Protein AF-A0A1F3T343-F1 (afdb_monomer)

Structure (mmCIF, N/CA/C/O backbone):
data_AF-A0A1F3T343-F1
#
_entry.id   AF-A0A1F3T343-F1
#
loop_
_atom_site.group_PDB
_atom_site.id
_atom_site.type_symbol
_atom_site.label_atom_id
_atom_site.label_alt_id
_atom_site.label_comp_id
_atom_site.label_asym_id
_atom_site.label_entity_id
_atom_site.label_seq_id
_atom_site.pdbx_PDB_ins_code
_atom_site.Cartn_x
_atom_site.Cartn_y
_atom_site.Cartn_z
_atom_site.occupancy
_atom_site.B_iso_or_equiv
_atom_site.auth_seq_id
_atom_site.auth_comp_id
_atom_site.auth_asym_id
_atom_site.auth_atom_id
_atom_site.pdbx_PDB_model_num
ATOM 1 N N . MET A 1 1 ? -27.196 -6.050 -18.025 1.00 56.00 1 MET A N 1
ATOM 2 C CA . MET A 1 1 ? -27.375 -7.178 -17.078 1.00 56.00 1 MET A CA 1
ATOM 3 C C . MET A 1 1 ? -27.451 -8.561 -17.739 1.00 56.00 1 MET A C 1
ATOM 5 O O . MET A 1 1 ? -27.020 -9.507 -17.100 1.00 56.00 1 MET A O 1
ATOM 9 N N . LYS A 1 2 ? -27.895 -8.712 -19.003 1.00 60.34 2 LYS A N 1
ATOM 10 C CA . LYS A 1 2 ? -27.886 -10.017 -19.710 1.00 60.34 2 LYS A CA 1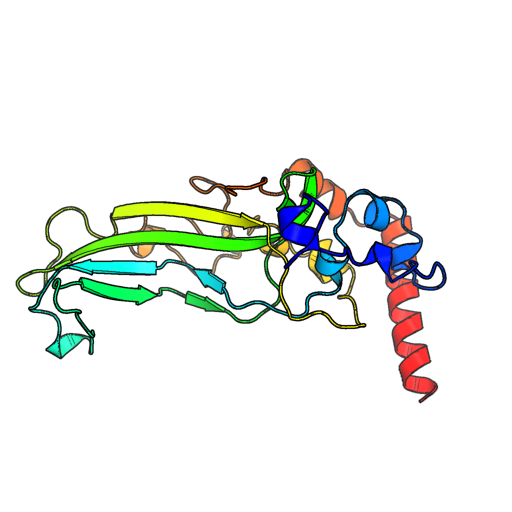
ATOM 11 C C . LYS A 1 2 ? -26.500 -10.692 -19.796 1.00 60.34 2 LYS A C 1
ATOM 13 O O . LYS A 1 2 ? -26.418 -11.902 -19.664 1.00 60.34 2 LYS A O 1
ATOM 18 N N . SER A 1 3 ? -25.420 -9.920 -19.947 1.00 62.56 3 SER A N 1
ATOM 19 C CA . SER A 1 3 ? -24.038 -10.434 -19.974 1.00 62.56 3 SER A CA 1
ATOM 20 C C . SER A 1 3 ? -23.577 -11.030 -18.634 1.00 62.56 3 SER A C 1
ATOM 22 O O . SER A 1 3 ? -22.948 -12.081 -18.620 1.00 62.56 3 SER A O 1
ATOM 24 N N . LEU A 1 4 ? -23.951 -10.409 -17.507 1.00 59.84 4 LEU A N 1
ATOM 25 C CA . LEU A 1 4 ? -23.687 -10.926 -16.155 1.00 59.84 4 LEU A CA 1
ATOM 26 C C . LEU A 1 4 ? -24.447 -12.233 -15.888 1.00 59.84 4 LEU A C 1
ATOM 28 O O . LEU A 1 4 ? -23.866 -13.182 -15.374 1.00 59.84 4 LEU A O 1
ATOM 32 N N . ALA A 1 5 ? -25.722 -12.299 -16.287 1.00 72.06 5 ALA A N 1
ATOM 33 C CA . ALA A 1 5 ? -26.542 -13.506 -16.158 1.00 72.06 5 ALA A CA 1
ATOM 34 C C . ALA A 1 5 ? -26.034 -14.674 -17.029 1.00 72.06 5 ALA A C 1
ATOM 36 O O . ALA A 1 5 ? -26.237 -15.830 -16.681 1.00 72.06 5 ALA A O 1
ATOM 37 N N . ALA A 1 6 ? -25.334 -14.377 -18.128 1.00 76.81 6 ALA A N 1
ATOM 38 C CA . ALA A 1 6 ? -24.701 -15.362 -19.005 1.00 76.81 6 ALA A CA 1
ATOM 39 C C . ALA A 1 6 ? -23.283 -15.779 -18.553 1.00 76.81 6 ALA A C 1
ATOM 41 O O . ALA A 1 6 ? -22.569 -16.431 -19.312 1.00 76.81 6 ALA A O 1
ATOM 42 N N . GLY A 1 7 ? -22.832 -15.359 -17.363 1.00 69.94 7 GLY A N 1
ATOM 43 C CA . GLY A 1 7 ? -21.493 -15.671 -16.847 1.00 69.94 7 GLY A CA 1
ATOM 44 C C . GLY A 1 7 ? -20.346 -14.991 -17.604 1.00 69.94 7 GLY A C 1
ATOM 45 O O . GLY A 1 7 ? -19.179 -15.325 -17.396 1.00 69.94 7 GLY A O 1
ATOM 46 N N . GLN A 1 8 ? -20.642 -14.031 -18.485 1.00 73.38 8 GLN A N 1
ATOM 47 C CA . GLN A 1 8 ? -19.612 -13.303 -19.215 1.00 73.38 8 GLN A CA 1
ATOM 48 C C . GLN A 1 8 ? -18.892 -12.345 -18.264 1.00 73.38 8 GLN A C 1
ATOM 50 O O . GLN A 1 8 ? -19.518 -11.674 -17.437 1.00 73.38 8 GLN A O 1
ATOM 55 N N . ARG A 1 9 ? -17.561 -12.253 -18.394 1.00 66.25 9 ARG A N 1
ATOM 56 C CA . ARG A 1 9 ? -16.757 -11.286 -17.635 1.00 66.25 9 ARG A CA 1
ATOM 57 C C . ARG A 1 9 ? -17.298 -9.879 -17.887 1.00 66.25 9 ARG A C 1
ATOM 59 O O . ARG A 1 9 ? -17.219 -9.363 -18.996 1.00 66.25 9 ARG A O 1
ATOM 66 N N . ALA A 1 10 ? -17.855 -9.271 -16.844 1.00 65.38 10 ALA A N 1
ATOM 67 C CA . ALA A 1 10 ? -18.449 -7.942 -16.926 1.00 65.38 10 ALA A CA 1
ATOM 68 C C . ALA A 1 10 ? -17.416 -6.810 -16.812 1.00 65.38 10 ALA A C 1
ATOM 70 O O . ALA A 1 10 ? -17.712 -5.675 -17.181 1.00 65.38 10 ALA A O 1
ATOM 71 N N . SER A 1 11 ? -16.215 -7.099 -16.303 1.00 76.81 11 SER A N 1
ATOM 72 C CA . SER A 1 11 ? -15.151 -6.114 -16.121 1.00 76.81 11 SER A CA 1
ATOM 73 C C . SER A 1 11 ? -14.131 -6.175 -17.255 1.00 76.81 11 SER A C 1
ATOM 75 O O . SER A 1 11 ? -13.545 -7.223 -17.525 1.00 76.81 11 SER A O 1
ATOM 77 N N . LYS A 1 12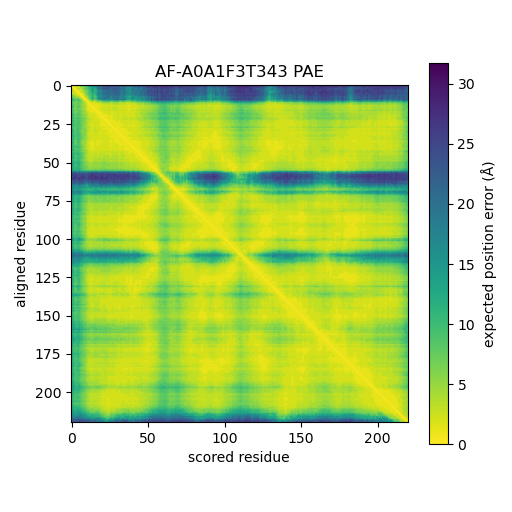 ? -13.903 -5.021 -17.892 1.00 86.00 12 LYS A N 1
ATOM 78 C CA . LYS A 1 12 ? -12.773 -4.815 -18.799 1.00 86.00 12 LYS A CA 1
ATOM 79 C C . LYS A 1 12 ? -11.506 -4.485 -18.014 1.00 86.00 12 LYS A C 1
ATOM 81 O O . LYS A 1 12 ? -11.565 -3.841 -16.965 1.00 86.00 12 LYS A O 1
ATOM 86 N N . THR A 1 13 ? -10.362 -4.892 -18.538 1.00 89.19 13 THR A N 1
ATOM 87 C CA . THR A 1 13 ? -9.034 -4.486 -18.075 1.00 89.19 13 THR A CA 1
ATOM 88 C C . THR A 1 13 ? -8.515 -3.296 -18.879 1.00 89.19 13 THR A C 1
ATOM 90 O O . THR A 1 13 ? -9.043 -2.960 -19.939 1.00 89.19 13 THR A O 1
ATOM 93 N N . CYS A 1 14 ? -7.441 -2.659 -18.403 1.00 92.25 14 CYS A N 1
ATOM 94 C CA . CYS A 1 14 ? -6.767 -1.600 -19.155 1.00 92.25 14 CYS A CA 1
ATOM 95 C C . CYS A 1 14 ? -6.306 -2.098 -20.535 1.00 92.25 14 CYS A C 1
ATOM 97 O O . CYS A 1 14 ? -6.420 -1.372 -21.517 1.00 92.25 14 CYS A O 1
ATOM 99 N N . GLN A 1 15 ? -5.823 -3.341 -20.611 1.00 92.44 15 GLN A N 1
ATOM 100 C CA . GLN A 1 15 ? -5.258 -3.920 -21.831 1.00 92.44 15 GLN A CA 1
ATOM 101 C C . GLN A 1 15 ? -6.323 -4.351 -22.846 1.00 92.44 15 GLN A C 1
ATOM 103 O O . GLN A 1 15 ? -6.023 -4.460 -24.031 1.00 92.44 15 GLN A O 1
ATOM 108 N N . ASP A 1 16 ? -7.579 -4.513 -22.418 1.00 92.75 16 ASP A N 1
ATOM 109 C CA . ASP A 1 16 ? -8.691 -4.824 -23.326 1.00 92.75 16 ASP A CA 1
ATOM 110 C C . ASP A 1 16 ? -8.986 -3.658 -24.286 1.00 92.75 16 ASP A C 1
ATOM 112 O O . ASP A 1 16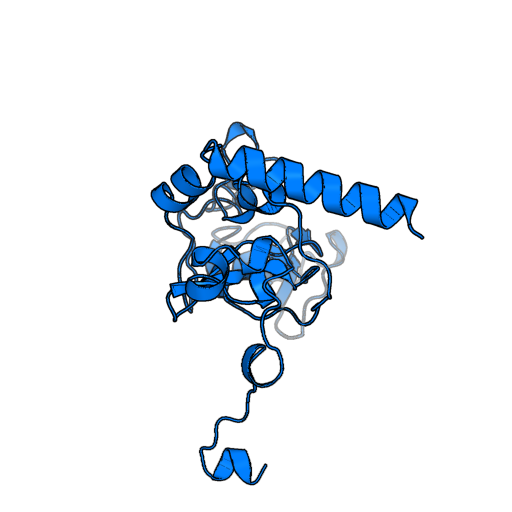 ? -9.561 -3.858 -25.354 1.00 92.75 16 ASP A O 1
ATOM 116 N N . CYS A 1 17 ? -8.603 -2.435 -23.900 1.00 92.81 17 CYS A N 1
ATOM 117 C CA . CYS A 1 17 ? -8.836 -1.213 -24.672 1.00 92.81 17 CYS A CA 1
ATOM 118 C C . CYS A 1 17 ? -7.544 -0.462 -25.036 1.00 92.81 17 CYS A C 1
ATOM 120 O O . CYS A 1 17 ? -7.545 0.314 -25.990 1.00 92.81 17 CYS A O 1
ATOM 122 N N . HIS A 1 18 ? -6.452 -0.656 -24.292 1.00 93.38 18 HIS A N 1
ATOM 123 C CA . HIS A 1 18 ? -5.201 0.078 -24.474 1.00 93.38 18 HIS A CA 1
ATOM 124 C C . HIS A 1 18 ? -4.036 -0.854 -24.778 1.00 93.38 18 HIS A C 1
ATOM 126 O O . HIS A 1 18 ? -3.818 -1.856 -24.103 1.00 93.38 18 HIS A O 1
ATOM 132 N N . ARG A 1 19 ? -3.216 -0.458 -25.750 1.00 94.88 19 ARG A N 1
ATOM 133 C CA . ARG A 1 19 ? -1.912 -1.073 -25.997 1.00 94.88 19 ARG A CA 1
ATOM 134 C C . ARG A 1 19 ? -0.844 -0.223 -25.323 1.00 94.88 19 ARG A C 1
ATOM 136 O O . ARG A 1 19 ? -0.853 0.998 -25.473 1.00 94.88 19 ARG A O 1
ATOM 143 N N . ALA A 1 20 ? 0.040 -0.863 -24.563 1.00 94.38 20 ALA A N 1
ATOM 144 C CA . ALA A 1 20 ? 1.169 -0.175 -23.955 1.00 94.38 20 ALA A CA 1
ATOM 145 C C . ALA A 1 20 ? 2.068 0.381 -25.065 1.00 94.38 20 ALA A C 1
ATOM 147 O O . ALA A 1 20 ? 2.511 -0.359 -25.939 1.00 94.38 20 ALA A O 1
ATOM 148 N N . ASP A 1 21 ? 2.294 1.690 -25.041 1.00 94.00 21 ASP A N 1
ATOM 149 C CA . ASP A 1 21 ? 3.142 2.364 -26.017 1.00 94.00 21 ASP A CA 1
ATOM 150 C C . ASP A 1 21 ? 4.623 2.143 -25.659 1.00 94.00 21 ASP A C 1
ATOM 152 O O . ASP A 1 21 ? 5.050 2.648 -24.614 1.00 94.00 21 ASP A O 1
ATOM 156 N N . PRO A 1 22 ? 5.414 1.433 -26.487 1.00 92.94 22 PRO A N 1
ATOM 157 C CA . PRO A 1 22 ? 6.831 1.194 -26.227 1.00 92.94 22 PRO A CA 1
ATOM 158 C C . PRO A 1 22 ? 7.675 2.473 -26.310 1.00 92.94 22 PRO A C 1
ATOM 160 O O . PRO A 1 22 ? 8.817 2.477 -25.861 1.00 92.94 22 PRO A O 1
ATOM 163 N N . SER A 1 23 ? 7.160 3.588 -26.835 1.00 91.50 23 SER A N 1
ATOM 164 C CA . SER A 1 23 ? 7.855 4.877 -26.757 1.00 91.50 23 SER A CA 1
ATOM 165 C C . SER A 1 23 ? 7.939 5.397 -25.314 1.00 91.50 23 SER A C 1
ATOM 167 O O . SER A 1 23 ? 8.870 6.127 -24.972 1.00 91.50 23 SER A O 1
ATOM 169 N N . VAL A 1 24 ? 7.030 4.973 -24.431 1.00 92.50 24 VAL A N 1
ATOM 170 C CA . VAL A 1 24 ? 7.056 5.306 -23.003 1.00 92.50 24 VAL A CA 1
ATOM 171 C C . VAL A 1 24 ? 8.071 4.411 -22.301 1.00 92.50 24 VAL A C 1
ATOM 173 O O . VAL A 1 24 ? 7.946 3.188 -22.309 1.00 92.50 24 VAL A O 1
ATOM 176 N N . LEU A 1 25 ? 9.065 5.030 -21.661 1.00 94.62 25 LEU A N 1
ATOM 177 C CA . LEU A 1 25 ? 10.177 4.341 -21.006 1.00 94.62 25 LEU A CA 1
ATOM 178 C C . LEU A 1 25 ? 9.709 3.220 -20.071 1.00 94.62 25 LEU A C 1
ATOM 180 O O . LEU A 1 25 ? 10.199 2.096 -20.165 1.00 94.62 25 LEU A O 1
ATOM 184 N N . GLU A 1 26 ? 8.728 3.493 -19.208 1.00 95.06 26 GLU A N 1
ATOM 185 C CA . GLU A 1 26 ? 8.235 2.512 -18.240 1.00 95.06 26 GLU A CA 1
ATOM 186 C C . GLU A 1 26 ? 7.601 1.283 -18.899 1.00 95.06 26 GLU A C 1
ATOM 188 O O . GLU A 1 26 ? 7.685 0.198 -18.327 1.00 95.06 26 GLU A O 1
ATOM 193 N N . HIS A 1 27 ? 7.008 1.427 -20.089 1.00 95.88 27 HIS A N 1
ATOM 194 C CA . HIS A 1 27 ? 6.420 0.316 -20.840 1.00 95.88 27 HIS A CA 1
ATOM 195 C C . HIS A 1 27 ? 7.472 -0.556 -21.537 1.00 95.88 27 HIS A C 1
ATOM 197 O O . HIS A 1 27 ? 7.191 -1.712 -21.830 1.00 95.88 27 HIS A O 1
ATOM 203 N N . ARG A 1 28 ? 8.691 -0.053 -21.786 1.00 95.00 28 ARG A N 1
ATOM 204 C CA . ARG A 1 28 ? 9.785 -0.863 -22.367 1.00 95.00 28 ARG A CA 1
ATOM 205 C C . ARG A 1 28 ? 10.358 -1.872 -21.374 1.00 95.00 28 ARG A C 1
ATOM 207 O O . ARG A 1 28 ? 11.029 -2.822 -21.765 1.00 95.00 28 ARG A O 1
ATOM 214 N N . ILE A 1 29 ? 10.128 -1.655 -20.081 1.00 95.00 29 ILE A N 1
ATOM 215 C CA . ILE A 1 29 ? 10.636 -2.511 -19.016 1.00 95.00 29 ILE A CA 1
ATOM 216 C C . ILE A 1 29 ? 9.670 -3.687 -18.854 1.00 95.00 29 ILE A C 1
ATOM 218 O O . ILE A 1 29 ? 8.607 -3.545 -18.252 1.00 95.00 29 ILE A O 1
ATOM 222 N N . ALA A 1 30 ? 10.058 -4.863 -19.358 1.00 95.62 30 ALA A N 1
ATOM 223 C CA . ALA A 1 30 ? 9.225 -6.072 -19.347 1.00 95.62 30 ALA A CA 1
ATOM 224 C C . ALA A 1 30 ? 8.634 -6.376 -17.958 1.00 95.62 30 ALA A C 1
ATOM 226 O O . ALA A 1 30 ? 7.436 -6.616 -17.818 1.00 95.62 30 ALA A O 1
ATOM 227 N N . ALA A 1 31 ? 9.443 -6.233 -16.902 1.00 95.19 31 ALA A N 1
ATOM 228 C CA . ALA A 1 31 ? 8.999 -6.454 -15.530 1.00 95.19 31 ALA A CA 1
ATOM 229 C C . ALA A 1 31 ? 7.821 -5.553 -15.104 1.00 95.19 31 ALA A C 1
ATOM 231 O O . ALA A 1 31 ? 6.989 -6.000 -14.316 1.00 95.19 31 ALA A O 1
ATOM 232 N N . HIS A 1 32 ? 7.714 -4.320 -15.612 1.00 96.25 32 HIS A N 1
ATOM 233 C CA . HIS A 1 32 ? 6.573 -3.450 -15.314 1.00 96.25 32 HIS A CA 1
ATOM 234 C C . HIS A 1 32 ? 5.291 -3.954 -15.979 1.00 96.25 32 HIS A C 1
ATOM 236 O O . HIS A 1 32 ? 4.241 -3.973 -15.342 1.00 96.25 32 HIS A O 1
ATOM 242 N N . LEU A 1 33 ? 5.365 -4.410 -17.230 1.00 95.62 33 LEU A N 1
ATOM 243 C CA . LEU A 1 33 ? 4.199 -4.920 -17.956 1.00 95.62 33 LEU A CA 1
ATOM 244 C C . LEU A 1 33 ? 3.733 -6.289 -17.443 1.00 95.62 33 LEU A C 1
ATOM 246 O O . LEU A 1 33 ? 2.533 -6.564 -17.368 1.00 95.62 33 LEU A O 1
ATOM 250 N N . GLU A 1 34 ? 4.677 -7.146 -17.072 1.00 96.12 34 GLU A N 1
ATOM 251 C CA . GLU A 1 34 ? 4.398 -8.522 -16.661 1.00 96.12 34 GLU A CA 1
ATOM 252 C C . GLU A 1 34 ? 3.967 -8.609 -15.198 1.00 96.12 34 GLU A C 1
ATOM 254 O O . GLU A 1 34 ? 3.024 -9.331 -14.862 1.00 96.12 34 GLU A O 1
ATOM 259 N N . LYS A 1 35 ? 4.645 -7.865 -14.315 1.00 97.19 35 LYS A N 1
ATOM 260 C CA . LYS A 1 35 ? 4.529 -8.039 -12.860 1.00 97.19 35 LYS A CA 1
ATOM 261 C C . LYS A 1 35 ? 3.697 -6.967 -12.177 1.00 97.19 35 LYS A C 1
ATOM 263 O O . LYS A 1 35 ? 3.529 -7.057 -10.963 1.00 97.19 35 LYS A O 1
ATOM 268 N N . MET A 1 36 ? 3.192 -5.964 -12.892 1.00 97.31 36 MET A N 1
ATOM 269 C CA . MET A 1 36 ? 2.393 -4.885 -12.306 1.00 97.31 36 MET A CA 1
ATOM 270 C C . MET A 1 36 ? 1.034 -4.758 -12.982 1.00 97.31 36 MET A C 1
ATOM 272 O O . MET A 1 36 ? 0.835 -5.108 -14.144 1.00 97.31 36 MET A O 1
ATOM 276 N N . GLU A 1 37 ? 0.079 -4.242 -12.224 1.00 97.44 37 GLU A N 1
ATOM 277 C CA . GLU A 1 37 ? -1.163 -3.720 -12.769 1.00 97.44 37 GLU A CA 1
ATOM 278 C C . GLU A 1 37 ? -0.914 -2.323 -13.346 1.00 97.44 37 GLU A C 1
ATOM 280 O O . GLU A 1 37 ? -0.226 -1.512 -12.725 1.00 97.44 37 GLU A O 1
ATOM 285 N N . CYS A 1 38 ? -1.514 -1.983 -14.492 1.00 96.88 38 CYS A N 1
ATOM 286 C CA . CYS A 1 38 ? -1.343 -0.653 -15.097 1.00 96.88 38 CYS A CA 1
ATOM 287 C C . CYS A 1 38 ? -1.732 0.468 -14.112 1.00 96.88 38 CYS A C 1
ATOM 289 O O . CYS A 1 38 ? -1.068 1.499 -13.998 1.00 96.88 38 CYS A O 1
ATOM 291 N N . TYR A 1 39 ? -2.781 0.235 -13.323 1.00 97.00 39 TYR A N 1
ATOM 292 C CA . TYR A 1 39 ? -3.264 1.180 -12.324 1.00 97.00 39 TYR A CA 1
ATOM 293 C C . TYR A 1 39 ? -2.373 1.298 -11.074 1.00 97.00 39 TYR A C 1
ATOM 295 O O . TYR A 1 39 ? -2.633 2.172 -10.249 1.00 97.00 39 TYR A O 1
ATOM 303 N N . ALA A 1 40 ? -1.302 0.508 -10.931 1.00 97.56 40 ALA A N 1
ATOM 304 C CA . ALA A 1 40 ? -0.283 0.737 -9.901 1.00 97.56 40 ALA A CA 1
ATOM 305 C C . ALA A 1 40 ? 0.520 2.024 -10.154 1.00 97.56 40 ALA A C 1
ATOM 307 O O . ALA A 1 40 ? 0.866 2.724 -9.202 1.00 97.56 40 ALA A O 1
ATOM 308 N N . CYS A 1 41 ? 0.752 2.358 -11.429 1.00 96.19 41 CYS A N 1
ATOM 309 C CA . CYS A 1 41 ? 1.403 3.603 -11.848 1.00 96.19 41 CYS A CA 1
ATOM 310 C C . CYS A 1 41 ? 0.389 4.697 -12.198 1.00 96.19 41 CYS A C 1
ATOM 312 O O . CYS A 1 41 ? 0.639 5.876 -11.960 1.00 96.19 41 CYS A O 1
ATOM 314 N N . HIS A 1 42 ? -0.756 4.315 -12.769 1.00 97.19 42 HIS A N 1
ATOM 315 C CA . HIS A 1 42 ? -1.710 5.277 -13.317 1.00 97.19 42 HIS A CA 1
ATOM 316 C C . HIS A 1 42 ? -2.746 5.803 -12.317 1.00 97.19 42 HIS A C 1
ATOM 318 O O . HIS A 1 42 ? -3.463 6.737 -12.659 1.00 97.19 42 HIS A O 1
ATOM 324 N N . SER A 1 43 ? -2.829 5.272 -11.094 1.00 96.75 43 SER A N 1
ATOM 325 C CA . SER A 1 43 ? -3.705 5.835 -10.054 1.00 96.75 43 SER A CA 1
ATOM 326 C C . SER A 1 43 ? -3.035 7.011 -9.349 1.00 96.75 43 SER A C 1
ATOM 328 O O . SER A 1 43 ? -1.953 6.857 -8.785 1.00 96.75 43 SER A O 1
ATOM 330 N N . ALA A 1 44 ? -3.678 8.179 -9.350 1.00 95.88 44 ALA A N 1
ATOM 331 C CA . ALA A 1 44 ? -3.111 9.394 -8.769 1.00 95.88 44 ALA A CA 1
ATOM 332 C C . ALA A 1 44 ? -3.115 9.380 -7.232 1.00 95.88 44 ALA A C 1
ATOM 334 O O . ALA A 1 44 ? -2.113 9.716 -6.607 1.00 95.88 44 ALA A O 1
ATOM 335 N N . TRP A 1 45 ? -4.244 9.000 -6.635 1.00 96.56 45 TRP A N 1
ATOM 336 C CA . TRP A 1 45 ? -4.457 9.005 -5.186 1.00 96.56 45 TRP A CA 1
ATOM 337 C C . TRP A 1 45 ? -5.594 8.064 -4.786 1.00 96.56 45 TRP A C 1
ATOM 339 O O . TRP A 1 45 ? -6.367 7.604 -5.627 1.00 96.56 45 TRP A O 1
ATOM 349 N N . ALA A 1 46 ? -5.727 7.764 -3.500 1.00 97.19 46 ALA A N 1
ATOM 350 C CA . ALA A 1 46 ? -6.917 7.102 -2.980 1.00 97.19 46 ALA A CA 1
ATOM 351 C C . ALA A 1 46 ? -7.233 7.569 -1.557 1.00 97.19 46 ALA A C 1
ATOM 353 O O . ALA A 1 46 ? -6.303 7.881 -0.808 1.00 97.19 46 ALA A O 1
ATOM 354 N N . PRO A 1 47 ? -8.519 7.571 -1.158 1.00 95.94 47 PRO A N 1
ATOM 355 C CA . PRO A 1 47 ? -8.875 7.787 0.232 1.00 95.94 47 PRO A CA 1
ATOM 356 C C . PRO A 1 47 ? -8.424 6.575 1.050 1.00 95.94 47 PRO A C 1
ATOM 358 O O . PRO A 1 47 ? -8.714 5.422 0.706 1.00 95.94 47 PRO A O 1
ATOM 361 N N . GLN A 1 48 ? -7.688 6.854 2.116 1.00 95.88 48 GLN A N 1
ATOM 362 C CA . GLN A 1 48 ? -7.090 5.866 3.002 1.00 95.88 48 GLN A CA 1
ATOM 363 C C . GLN A 1 48 ? -7.395 6.263 4.445 1.00 95.88 48 GLN A C 1
ATOM 365 O O . GLN A 1 48 ? -7.181 7.414 4.827 1.00 95.88 48 GLN A O 1
ATOM 370 N N . GLU A 1 49 ? -7.878 5.311 5.236 1.00 96.38 49 GLU A N 1
ATOM 371 C CA . GLU A 1 49 ? -8.141 5.492 6.661 1.00 96.38 49 GLU A CA 1
ATOM 372 C C . GLU A 1 49 ? -7.285 4.505 7.449 1.00 96.38 49 GLU A C 1
ATOM 374 O O . GLU A 1 49 ? -7.413 3.294 7.301 1.00 96.38 49 GLU A O 1
ATOM 379 N N . TYR A 1 50 ? -6.381 5.038 8.254 1.00 96.31 50 TYR A N 1
ATOM 380 C CA . TYR A 1 50 ? -5.424 4.301 9.055 1.00 96.31 50 TYR A CA 1
ATOM 381 C C . TYR A 1 50 ? -5.883 4.352 10.507 1.00 96.31 50 TYR A C 1
ATOM 383 O O . TYR A 1 50 ? -5.911 5.432 11.090 1.00 96.31 50 TYR A O 1
ATOM 391 N N . GLY A 1 51 ? -6.272 3.199 11.056 1.00 95.50 51 GLY A N 1
ATOM 392 C CA . GLY A 1 51 ? -6.846 3.094 12.397 1.00 95.50 51 GLY A CA 1
ATOM 393 C C . GLY A 1 51 ? -8.256 3.684 12.474 1.00 95.50 51 GLY A C 1
ATOM 394 O O . GLY A 1 51 ? -8.439 4.896 12.534 1.00 95.50 51 GLY A O 1
ATOM 395 N N . THR A 1 52 ? -9.262 2.823 12.498 1.00 95.56 52 THR A N 1
ATOM 396 C CA . THR A 1 52 ? -10.653 3.167 12.783 1.00 95.56 52 THR A CA 1
ATOM 397 C C . THR A 1 52 ? -10.974 2.735 14.203 1.00 95.56 52 THR A C 1
ATOM 399 O O . THR A 1 52 ? -10.768 1.577 14.569 1.00 95.56 52 THR A O 1
ATOM 402 N N . PHE A 1 53 ? -11.528 3.651 14.981 1.00 93.56 53 PHE A N 1
ATOM 403 C CA . PHE A 1 53 ? -11.979 3.394 16.338 1.00 93.56 53 PHE A CA 1
ATOM 404 C C . PHE A 1 53 ? -13.471 3.168 16.351 1.00 93.56 53 PHE A C 1
ATOM 406 O O . PHE A 1 53 ? -14.225 3.988 15.824 1.00 93.56 53 PHE A O 1
ATOM 413 N N . ILE A 1 54 ? -13.878 2.087 16.994 1.00 93.88 54 ILE A N 1
ATOM 414 C CA . ILE A 1 54 ? -15.254 1.824 17.371 1.00 93.88 54 ILE A CA 1
ATOM 415 C C . ILE A 1 54 ? -15.334 2.005 18.882 1.00 93.88 54 ILE A C 1
ATOM 417 O O . ILE A 1 54 ? -14.728 1.256 19.645 1.00 93.88 54 ILE A O 1
ATOM 421 N N . LEU A 1 55 ? -16.055 3.033 19.301 1.00 91.25 55 LEU A N 1
ATOM 422 C CA . LEU A 1 55 ? -16.231 3.389 20.701 1.00 91.25 55 LEU A CA 1
ATOM 423 C C . LEU A 1 55 ? -17.635 2.981 21.121 1.00 91.25 55 LEU A C 1
ATOM 425 O O . LEU A 1 55 ? -18.575 3.264 20.382 1.00 91.25 55 LEU A O 1
ATOM 429 N N . GLN A 1 56 ? -17.788 2.342 22.276 1.00 91.00 56 GLN A N 1
ATOM 430 C CA . GLN A 1 56 ? -19.098 2.021 22.846 1.00 91.00 56 GLN A CA 1
ATOM 431 C C . GLN A 1 56 ? -19.291 2.769 24.161 1.00 91.00 56 GLN A C 1
ATOM 433 O O . GLN A 1 56 ? 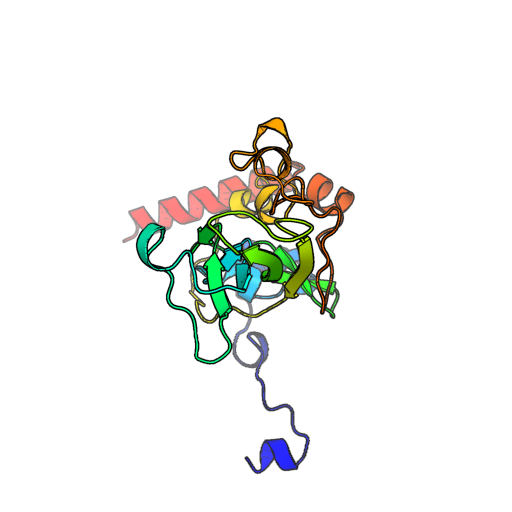-18.485 2.600 25.070 1.00 91.00 56 GLN A O 1
ATOM 438 N N . GLY A 1 57 ? -20.349 3.564 24.277 1.00 83.69 57 GLY A N 1
ATOM 439 C CA . GLY A 1 57 ? -20.661 4.328 25.484 1.00 83.69 57 GLY A CA 1
ATOM 440 C C . GLY A 1 57 ? -21.659 5.453 25.215 1.00 83.69 57 GLY A C 1
ATOM 441 O O . GLY A 1 57 ? -22.096 5.647 24.086 1.00 83.69 57 GLY A O 1
ATOM 442 N N . SER A 1 58 ? -22.023 6.187 26.263 1.00 68.19 58 SER A N 1
ATOM 443 C CA . SER A 1 58 ? -22.917 7.357 26.188 1.00 68.19 58 SER A CA 1
ATOM 444 C C . SER A 1 58 ? -22.338 8.603 26.853 1.00 68.19 58 SER A C 1
ATOM 446 O O . SER A 1 58 ? -22.739 9.714 26.530 1.00 68.19 58 SER A O 1
ATOM 448 N N . ASP A 1 59 ? -21.381 8.426 27.763 1.00 63.97 59 ASP A N 1
ATOM 449 C CA . ASP A 1 59 ? -21.020 9.471 28.728 1.00 63.97 59 ASP A CA 1
ATOM 450 C C . ASP A 1 59 ? -19.990 10.471 28.172 1.00 63.97 59 ASP A C 1
ATOM 452 O O . ASP A 1 59 ? -19.868 11.581 28.668 1.00 63.97 59 ASP A O 1
ATOM 456 N N . ALA A 1 60 ? -19.280 10.107 27.100 1.00 60.94 60 ALA A N 1
ATOM 457 C CA . ALA A 1 60 ? -18.203 10.914 26.518 1.00 60.94 60 ALA A CA 1
ATOM 458 C C . ALA A 1 60 ? -18.678 11.910 25.440 1.00 60.94 60 ALA A C 1
ATOM 460 O O . ALA A 1 60 ? -17.861 12.473 24.706 1.00 60.94 60 ALA A O 1
ATOM 461 N N . GLN A 1 61 ? -19.994 12.090 25.291 1.00 60.28 61 GLN A N 1
ATOM 462 C CA . GLN A 1 61 ? -20.573 12.838 24.176 1.00 60.28 61 GLN A CA 1
ATOM 463 C C . GLN A 1 61 ? -20.251 14.338 24.242 1.00 60.28 61 GLN A C 1
ATOM 465 O O . GLN A 1 61 ? -19.940 14.944 23.217 1.00 60.28 61 GLN A O 1
ATOM 470 N N . GLU A 1 62 ? -20.252 14.910 25.448 1.00 58.28 62 GLU A N 1
ATOM 471 C CA . GLU A 1 62 ? -20.030 16.344 25.679 1.00 58.28 62 GLU A CA 1
ATOM 472 C C . GLU A 1 62 ? -18.547 16.750 25.622 1.00 58.28 62 GLU A C 1
ATOM 474 O O . GLU A 1 62 ? -18.240 17.891 25.291 1.00 58.28 62 GLU A O 1
ATOM 479 N N . LEU A 1 63 ? -17.617 15.824 25.891 1.00 59.34 63 LEU A N 1
ATOM 480 C CA . LEU A 1 63 ? -16.176 16.116 25.942 1.00 59.34 63 LEU A CA 1
ATOM 481 C C . LEU A 1 63 ? -15.471 16.019 24.579 1.00 59.34 63 LEU A C 1
ATOM 483 O O . LEU A 1 63 ? -14.435 16.653 24.386 1.00 59.34 63 LEU A O 1
ATOM 487 N N . PHE A 1 64 ? -16.000 15.223 23.642 1.00 64.19 64 PHE A N 1
ATOM 488 C CA . PHE A 1 64 ? -15.288 14.859 22.405 1.00 64.19 64 PHE A CA 1
ATOM 489 C C . PHE A 1 64 ? -16.105 15.033 21.113 1.00 64.19 64 PHE A C 1
ATOM 491 O O . PHE A 1 64 ? -15.684 14.539 20.068 1.00 64.19 64 PHE A O 1
ATOM 498 N N . GLU A 1 65 ? -17.271 15.692 21.168 1.00 71.44 65 GLU A N 1
ATOM 499 C CA . GLU A 1 65 ? -18.187 15.877 20.021 1.00 71.44 65 GLU A CA 1
ATOM 500 C C . GLU A 1 65 ? -18.474 14.564 19.256 1.00 71.44 65 GLU A C 1
ATOM 502 O O . GLU A 1 65 ? -18.581 14.515 18.025 1.00 71.44 65 GLU A O 1
ATOM 507 N N . LEU A 1 66 ? -18.565 13.448 19.985 1.00 76.81 66 LEU A N 1
ATOM 508 C CA . LEU A 1 66 ? -18.759 12.132 19.385 1.00 76.81 66 LEU A CA 1
ATOM 509 C C . LEU A 1 66 ? -20.232 11.904 19.048 1.00 76.81 66 LEU A C 1
ATOM 511 O O . LEU A 1 66 ? -21.114 12.007 19.891 1.00 76.81 66 LEU A O 1
ATOM 515 N N . ASN A 1 67 ? -20.510 11.508 17.809 1.00 81.06 67 ASN A N 1
ATOM 516 C CA . ASN A 1 67 ? -21.863 11.145 17.400 1.00 81.06 67 ASN A CA 1
ATOM 517 C C . ASN A 1 67 ? -22.089 9.646 17.612 1.00 81.06 67 ASN A C 1
ATOM 519 O O . ASN A 1 67 ? -21.708 8.828 16.769 1.00 81.06 67 ASN A O 1
ATOM 523 N N . PHE A 1 68 ? -22.699 9.291 18.743 1.00 84.19 68 PHE A N 1
ATOM 524 C CA . PHE A 1 68 ? -23.134 7.924 19.014 1.00 84.19 68 PHE A CA 1
ATOM 525 C C . PHE A 1 68 ? -24.419 7.603 18.241 1.00 84.19 68 PHE A C 1
ATOM 527 O O . PHE A 1 68 ? -25.359 8.396 18.191 1.00 84.19 68 PHE A O 1
ATOM 534 N N . ASN A 1 69 ? -24.459 6.432 17.608 1.00 87.12 69 ASN A N 1
ATOM 535 C CA . ASN A 1 69 ? -25.666 5.917 16.968 1.00 87.12 69 ASN A CA 1
ATOM 536 C C . ASN A 1 69 ? -26.664 5.376 18.013 1.00 87.12 69 ASN A C 1
ATOM 538 O O . ASN A 1 69 ? -26.350 5.274 19.196 1.00 87.12 69 ASN A O 1
ATOM 542 N N . GLN A 1 70 ? -27.858 4.959 17.573 1.00 83.25 70 GLN A N 1
ATOM 543 C CA . GLN A 1 70 ? -28.885 4.384 18.464 1.00 83.25 70 GLN A CA 1
ATOM 544 C C . GLN A 1 70 ? -28.415 3.141 19.245 1.00 83.25 70 GLN A C 1
ATOM 546 O O . GLN A 1 70 ? -28.992 2.813 20.274 1.00 83.25 70 GLN A O 1
ATOM 551 N N . GLY A 1 71 ? -27.373 2.451 18.772 1.00 86.00 71 GLY A N 1
ATOM 552 C CA . GLY A 1 71 ? -26.760 1.314 19.458 1.00 86.00 71 GLY A CA 1
ATOM 553 C C . GLY A 1 71 ? -25.689 1.700 20.483 1.00 86.00 71 GLY A C 1
ATOM 554 O O . GLY A 1 71 ? -25.032 0.807 21.010 1.00 86.00 71 GLY A O 1
ATOM 555 N N . GLY A 1 72 ? -25.469 2.993 20.738 1.00 88.50 72 GLY A N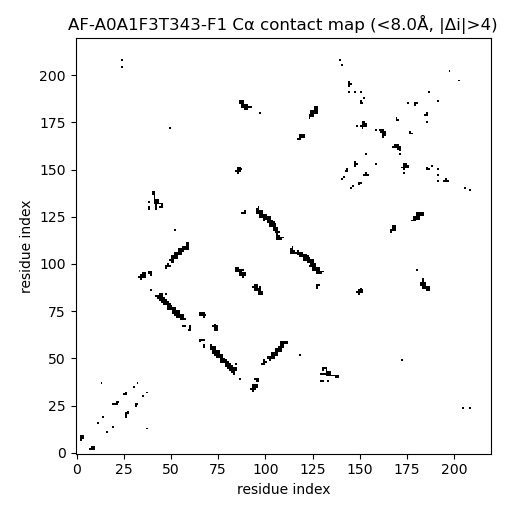 1
ATOM 556 C CA . GLY A 1 72 ? -24.440 3.471 21.663 1.00 88.50 72 GLY A CA 1
ATOM 557 C C . GLY A 1 72 ? -23.018 3.334 21.120 1.00 88.50 72 GLY A C 1
ATOM 558 O O . GLY A 1 72 ? -22.080 3.221 21.906 1.00 88.50 72 GLY A O 1
ATOM 559 N N . TYR A 1 73 ? -22.842 3.323 19.791 1.00 90.94 73 TYR A N 1
ATOM 560 C CA . TYR A 1 73 ? -21.523 3.267 19.156 1.00 90.94 73 TYR A CA 1
ATOM 561 C C . TYR A 1 73 ? -21.175 4.555 18.414 1.00 90.94 73 TYR A C 1
ATOM 563 O O . TYR A 1 73 ? -21.977 5.052 17.623 1.00 90.94 73 TYR A O 1
ATOM 571 N N . ALA A 1 74 ? -19.949 5.037 18.595 1.00 91.06 74 ALA A N 1
ATOM 572 C CA . ALA A 1 74 ? -19.357 6.112 17.807 1.00 91.06 74 ALA A CA 1
ATOM 573 C C . ALA A 1 74 ? -18.161 5.592 17.000 1.00 91.06 74 ALA A C 1
ATOM 575 O O . ALA A 1 74 ? -17.483 4.638 17.391 1.00 91.06 74 ALA A O 1
ATOM 576 N N . LYS A 1 75 ? -17.893 6.238 15.861 1.00 90.88 75 LYS A N 1
ATOM 577 C CA . LYS A 1 75 ? -16.733 5.950 15.013 1.00 90.88 75 LYS A CA 1
ATOM 578 C C . LYS A 1 75 ? -15.794 7.150 14.994 1.00 90.88 75 LYS A C 1
ATOM 580 O O . LYS A 1 75 ? -16.216 8.246 14.639 1.00 90.88 75 LYS A O 1
ATOM 585 N N . SER A 1 76 ? -14.514 6.913 15.256 1.00 89.88 76 SER A N 1
ATOM 586 C CA . SER A 1 76 ? -13.440 7.880 15.012 1.00 89.88 76 SER A CA 1
ATOM 587 C C . SER A 1 76 ? -12.351 7.272 14.122 1.00 89.88 76 SER A C 1
ATOM 589 O O . SER A 1 76 ? -12.381 6.081 13.803 1.00 89.88 76 SER A O 1
ATOM 591 N N . SER A 1 77 ? -11.395 8.083 13.679 1.00 92.44 77 SER A N 1
ATOM 592 C CA . SER A 1 77 ? -10.272 7.650 12.842 1.00 92.44 77 SER A CA 1
ATOM 593 C C . SER A 1 77 ? -8.980 8.287 13.341 1.00 92.44 77 SER A C 1
ATOM 595 O O . SER A 1 77 ? -8.973 9.482 13.613 1.00 92.44 77 SER A O 1
ATOM 597 N N . TYR A 1 78 ? -7.887 7.525 13.396 1.00 94.00 78 TYR A N 1
ATOM 598 C CA . TYR A 1 78 ? -6.580 8.036 13.822 1.00 94.00 78 TYR A CA 1
ATOM 599 C C . TYR A 1 78 ? -5.985 8.933 12.737 1.00 94.00 78 TYR A C 1
ATOM 601 O O . TYR A 1 78 ? -5.560 10.054 12.996 1.00 94.00 78 TYR A O 1
ATOM 609 N N . LEU A 1 79 ? -5.988 8.457 11.488 1.00 94.44 79 LEU A N 1
ATOM 610 C CA . LEU A 1 79 ? -5.398 9.187 10.375 1.00 94.44 79 LEU A CA 1
ATOM 611 C C . LEU A 1 79 ? -6.148 8.936 9.068 1.00 94.44 79 LEU A C 1
ATOM 613 O O . LEU A 1 79 ? -6.407 7.801 8.674 1.00 94.44 79 LEU A O 1
ATOM 617 N N . LYS A 1 80 ? -6.443 10.018 8.344 1.00 95.50 80 LYS A N 1
ATOM 618 C CA . LYS A 1 80 ? -6.998 9.978 6.987 1.00 95.50 80 LYS A CA 1
ATOM 619 C C . LYS A 1 80 ? -6.005 10.597 6.012 1.00 95.50 80 LYS A C 1
ATOM 621 O O . LYS A 1 80 ? -5.478 11.676 6.267 1.00 95.50 80 LYS A O 1
ATOM 626 N N . LYS A 1 81 ? -5.756 9.928 4.886 1.00 95.00 81 LYS A N 1
ATOM 627 C CA . LYS A 1 81 ? -4.863 10.408 3.819 1.00 95.00 81 LYS A CA 1
ATOM 628 C C . LYS A 1 81 ? -5.548 10.312 2.458 1.00 95.00 81 LYS A C 1
ATOM 630 O O . LYS A 1 81 ? -6.368 9.424 2.227 1.00 95.00 81 LYS A O 1
ATOM 635 N N . GLN A 1 82 ? -5.201 11.236 1.563 1.00 95.62 82 GLN A N 1
ATOM 636 C CA . GLN A 1 82 ? -5.672 11.283 0.172 1.00 95.62 82 GLN A CA 1
ATOM 637 C C . GLN A 1 82 ? -4.500 11.446 -0.804 1.00 95.62 82 GLN A C 1
ATOM 639 O O . GLN A 1 82 ? -4.516 12.278 -1.705 1.00 95.62 82 GLN A O 1
ATOM 644 N N . ASP A 1 83 ? -3.447 10.666 -0.596 1.00 95.12 83 ASP A N 1
ATOM 645 C CA . ASP A 1 83 ? -2.262 10.632 -1.447 1.00 95.12 83 ASP A CA 1
ATOM 646 C C . ASP A 1 83 ? -2.174 9.308 -2.218 1.00 95.12 83 ASP A C 1
ATOM 648 O O . ASP A 1 83 ? -3.134 8.530 -2.293 1.00 95.12 83 ASP A O 1
ATOM 652 N N . ALA A 1 84 ? -1.035 9.077 -2.869 1.00 95.81 84 ALA A N 1
ATOM 653 C CA . ALA A 1 84 ? -0.800 7.865 -3.630 1.00 95.81 84 ALA A CA 1
ATOM 654 C C . ALA A 1 84 ? -0.843 6.636 -2.689 1.00 95.81 84 ALA A C 1
ATOM 656 O O . ALA A 1 84 ? -0.024 6.537 -1.773 1.00 95.81 84 ALA A O 1
ATOM 657 N N . PRO A 1 85 ? -1.729 5.650 -2.930 1.00 96.88 85 PRO A N 1
ATOM 658 C CA . PRO A 1 85 ? -1.927 4.518 -2.018 1.00 96.88 85 PRO A CA 1
ATOM 659 C C . PRO A 1 85 ? -0.727 3.570 -2.020 1.00 96.88 85 PRO A C 1
ATOM 661 O O . PRO A 1 85 ? -0.198 3.340 -3.110 1.00 96.88 85 PRO A O 1
ATOM 664 N N . PRO A 1 86 ? -0.315 2.980 -0.883 1.00 98.00 86 PRO A N 1
ATOM 665 C CA . PRO A 1 86 ? 0.751 1.984 -0.847 1.00 98.00 86 PRO A CA 1
ATOM 666 C C . PRO A 1 86 ? 0.551 0.855 -1.863 1.00 98.00 86 PRO A C 1
ATOM 668 O O . PRO A 1 86 ? -0.543 0.620 -2.374 1.00 98.00 86 PRO A O 1
ATOM 671 N N . LEU A 1 87 ? 1.626 0.147 -2.170 1.00 98.50 87 LEU A N 1
ATOM 672 C CA . LEU A 1 87 ? 1.670 -0.951 -3.118 1.00 98.50 87 LEU A CA 1
ATOM 673 C C . LEU A 1 87 ? 1.955 -2.262 -2.386 1.00 98.50 87 LEU A C 1
ATOM 675 O O . LEU A 1 87 ? 2.771 -2.333 -1.470 1.00 98.50 87 LEU A O 1
ATOM 679 N N . GLY A 1 88 ? 1.296 -3.314 -2.847 1.00 98.44 88 GLY A N 1
ATOM 680 C CA . GLY A 1 88 ? 1.535 -4.697 -2.451 1.00 98.44 88 GLY A CA 1
ATOM 681 C C . GLY A 1 88 ? 1.315 -5.611 -3.646 1.00 98.44 88 GLY A C 1
ATOM 682 O O . GLY A 1 88 ? 1.320 -5.157 -4.792 1.00 98.44 88 GLY A O 1
ATOM 683 N N . LEU A 1 89 ? 1.101 -6.892 -3.389 1.00 98.69 89 LEU A N 1
ATOM 684 C CA . LEU A 1 89 ? 0.727 -7.877 -4.395 1.00 98.69 89 LEU A CA 1
ATOM 685 C C . LEU A 1 89 ? -0.770 -8.159 -4.285 1.00 98.69 89 LEU A C 1
ATOM 687 O O . LEU A 1 89 ? -1.304 -8.282 -3.187 1.00 98.69 89 LEU A O 1
ATOM 691 N N . ASN A 1 90 ? -1.465 -8.246 -5.416 1.00 98.38 90 ASN A N 1
ATOM 692 C CA . ASN A 1 90 ? -2.837 -8.751 -5.450 1.00 98.38 90 ASN A CA 1
ATOM 693 C C . ASN A 1 90 ? -2.860 -10.290 -5.518 1.00 98.38 90 ASN A C 1
ATOM 695 O O . ASN A 1 90 ? -1.822 -10.931 -5.646 1.00 98.38 90 ASN A O 1
ATOM 699 N N . ALA A 1 91 ? -4.052 -10.888 -5.515 1.00 97.31 91 ALA A N 1
ATOM 700 C CA . ALA A 1 91 ? -4.241 -12.338 -5.622 1.00 97.31 91 ALA A CA 1
ATOM 701 C C . ALA A 1 91 ? -3.665 -12.983 -6.904 1.00 97.31 91 ALA A C 1
ATOM 703 O O . ALA A 1 91 ? -3.580 -14.202 -6.983 1.00 97.31 91 ALA A O 1
ATOM 704 N N . ARG A 1 92 ? -3.277 -12.193 -7.919 1.00 96.12 92 ARG A N 1
ATOM 705 C CA . ARG A 1 92 ? -2.568 -12.668 -9.123 1.00 96.12 92 ARG A CA 1
ATOM 706 C C . ARG A 1 92 ? -1.042 -12.552 -9.004 1.00 96.12 92 ARG A C 1
ATOM 708 O O . ARG A 1 92 ? -0.348 -12.750 -9.996 1.00 96.12 92 ARG A O 1
ATOM 715 N N . GLY A 1 93 ? -0.517 -12.143 -7.849 1.00 97.81 93 GLY A N 1
ATOM 716 C CA . GLY A 1 93 ? 0.908 -11.875 -7.643 1.00 97.81 93 GLY A CA 1
ATOM 717 C C . GLY A 1 93 ? 1.422 -10.609 -8.343 1.00 97.81 93 GLY A C 1
ATOM 718 O O . GLY A 1 93 ? 2.634 -10.393 -8.409 1.00 97.81 93 GLY A O 1
ATOM 719 N N . LYS A 1 94 ? 0.530 -9.758 -8.874 1.00 98.12 94 LYS A N 1
ATOM 720 C CA . LYS A 1 94 ? 0.905 -8.504 -9.542 1.00 98.12 94 LYS A CA 1
ATOM 721 C C . LYS A 1 94 ? 0.947 -7.344 -8.559 1.00 98.12 94 LYS A C 1
ATOM 723 O O . LYS A 1 94 ? 0.093 -7.240 -7.677 1.00 98.12 94 LYS A O 1
ATOM 728 N N . VAL A 1 95 ? 1.908 -6.441 -8.752 1.00 98.50 95 VAL A N 1
ATOM 729 C CA . VAL A 1 95 ? 2.003 -5.196 -7.984 1.00 98.50 95 VAL A CA 1
ATOM 730 C C . VAL A 1 95 ? 0.751 -4.365 -8.224 1.00 98.50 95 VAL A C 1
ATOM 732 O O . VAL A 1 95 ? 0.424 -4.037 -9.364 1.00 98.50 95 VAL A O 1
ATOM 735 N N . SER A 1 96 ? 0.057 -4.030 -7.145 1.00 98.44 96 SER A N 1
ATOM 736 C CA . SER A 1 96 ? -1.231 -3.345 -7.157 1.00 98.44 96 SER A CA 1
ATOM 737 C C . SER A 1 96 ? -1.299 -2.362 -5.990 1.00 98.44 96 SER A C 1
ATOM 739 O O . SER A 1 96 ? -0.722 -2.642 -4.936 1.00 98.44 96 SER A O 1
ATOM 741 N N . PRO A 1 97 ? -2.041 -1.248 -6.121 1.00 98.38 97 PRO A N 1
ATOM 742 C CA . PRO A 1 97 ? -2.449 -0.453 -4.977 1.00 98.38 97 PRO A CA 1
ATOM 743 C C . PRO A 1 97 ? -3.112 -1.325 -3.919 1.00 98.38 97 PRO A C 1
ATOM 745 O O . PRO A 1 97 ? -3.996 -2.131 -4.228 1.00 98.38 97 PRO A O 1
ATOM 748 N N . ILE A 1 98 ? -2.678 -1.139 -2.683 1.00 98.56 98 ILE A N 1
ATOM 749 C CA . ILE A 1 98 ? -3.305 -1.645 -1.475 1.00 98.56 98 ILE A CA 1
ATOM 750 C C . ILE A 1 98 ? -3.737 -0.454 -0.623 1.00 98.56 98 ILE A C 1
ATOM 752 O O . ILE A 1 98 ? -3.171 0.636 -0.696 1.00 98.56 98 ILE A O 1
ATOM 756 N N . ARG A 1 99 ? -4.760 -0.655 0.193 1.00 97.56 99 ARG A N 1
ATOM 757 C CA . ARG A 1 99 ? -5.163 0.303 1.224 1.00 97.56 99 ARG A CA 1
ATOM 758 C C . ARG A 1 99 ? -5.558 -0.438 2.490 1.00 97.56 99 ARG A C 1
ATOM 760 O O . ARG A 1 99 ? -5.964 -1.601 2.374 1.00 97.56 99 ARG A O 1
ATOM 767 N N . PRO A 1 100 ? -5.527 0.220 3.656 1.00 97.19 100 PRO A N 1
ATOM 768 C CA . PRO A 1 100 ? -6.265 -0.270 4.806 1.00 97.19 100 PRO A CA 1
ATOM 769 C C . PRO A 1 100 ? -7.725 -0.501 4.403 1.00 97.19 100 PRO A C 1
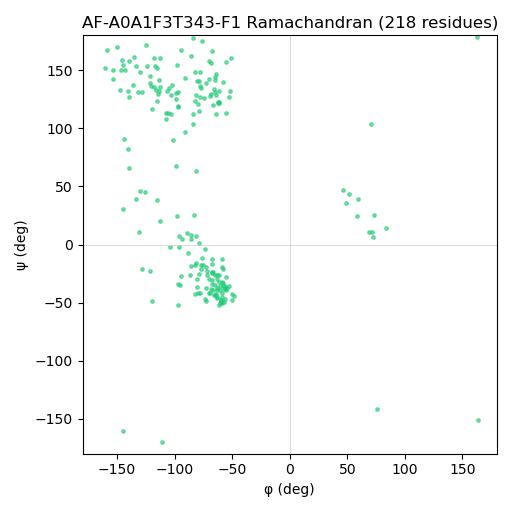ATOM 771 O O . PRO A 1 100 ? -8.361 0.376 3.810 1.00 97.19 100 PRO A O 1
ATOM 774 N N . GLN A 1 101 ? -8.234 -1.702 4.658 1.00 93.50 101 GLN A N 1
ATOM 775 C CA . GLN A 1 101 ? -9.661 -1.983 4.553 1.00 93.50 101 GLN A CA 1
ATOM 776 C C . GLN A 1 101 ? -10.285 -1.878 5.941 1.00 93.50 101 GLN A C 1
ATOM 778 O O . GLN A 1 101 ? -11.238 -1.126 6.114 1.00 93.50 101 GLN A O 1
ATOM 783 N N . PHE A 1 102 ? -9.702 -2.591 6.909 1.00 93.19 102 PHE A N 1
ATOM 784 C CA . PHE A 1 102 ? -10.156 -2.656 8.293 1.00 93.19 102 PHE A CA 1
ATOM 785 C C . PHE A 1 102 ? -8.950 -2.732 9.233 1.00 93.19 102 PHE A C 1
ATOM 787 O O . PHE A 1 102 ? -8.471 -3.815 9.561 1.00 93.19 102 PHE A O 1
ATOM 794 N N . ILE A 1 103 ? -8.455 -1.578 9.680 1.00 96.69 103 ILE A N 1
ATOM 795 C CA . ILE A 1 103 ? -7.569 -1.506 10.849 1.00 96.69 103 ILE A CA 1
ATOM 796 C C . ILE A 1 103 ? -8.444 -1.029 12.000 1.00 96.69 103 ILE A C 1
ATOM 798 O O . ILE A 1 103 ? -8.648 0.170 12.146 1.00 96.69 103 ILE A O 1
ATOM 802 N N . LEU A 1 104 ? -9.060 -1.963 12.719 1.00 97.00 104 LEU A N 1
ATOM 803 C CA . LEU A 1 104 ? -10.129 -1.680 13.674 1.00 97.00 104 LEU A CA 1
ATOM 804 C C . LEU A 1 104 ? -9.628 -1.816 15.104 1.00 97.00 104 LEU A C 1
ATOM 806 O O . LEU A 1 104 ? -9.059 -2.847 15.469 1.00 97.00 104 LEU A O 1
ATOM 810 N N . TYR A 1 105 ? -9.939 -0.812 15.911 1.00 96.88 105 TYR A N 1
ATOM 811 C CA . TYR A 1 105 ? -9.744 -0.808 17.351 1.00 96.88 105 TYR A CA 1
ATOM 812 C C . TYR A 1 105 ? -11.074 -0.588 18.055 1.00 96.88 105 TYR A C 1
ATOM 814 O O . TYR A 1 105 ? -11.929 0.149 17.562 1.00 96.88 105 TYR A O 1
ATOM 822 N N . PHE A 1 106 ? -11.234 -1.222 19.207 1.00 95.38 106 PHE A N 1
ATOM 823 C CA . PHE A 1 106 ? -12.409 -1.091 20.049 1.00 95.38 106 PHE A CA 1
ATOM 824 C C . PHE A 1 106 ? -12.045 -0.590 21.441 1.00 95.38 106 PHE A C 1
ATOM 826 O O . PHE A 1 106 ? -11.075 -1.066 22.032 1.00 95.38 106 PHE A O 1
ATOM 833 N N . SER A 1 107 ? -12.867 0.319 21.962 1.00 93.00 107 SER A N 1
ATOM 834 C CA . SER A 1 107 ? -12.816 0.764 23.354 1.00 93.00 107 SER A CA 1
ATOM 835 C C . SER A 1 107 ? -14.237 0.917 23.896 1.00 93.00 107 SER A C 1
ATOM 837 O O . SER A 1 107 ? -15.064 1.616 23.306 1.00 93.00 107 SER A O 1
ATOM 839 N N . GLY A 1 108 ? -14.521 0.285 25.034 1.00 91.88 108 GLY A N 1
ATOM 840 C CA . GLY A 1 108 ? -15.696 0.615 25.840 1.00 91.88 108 GLY A CA 1
ATOM 841 C C . GLY A 1 108 ? -15.405 1.845 26.696 1.00 91.88 108 GLY A C 1
ATOM 842 O O . GLY A 1 108 ? -14.296 1.972 27.208 1.00 91.88 108 GLY A O 1
ATOM 843 N N . ILE A 1 109 ? -16.374 2.740 26.859 1.00 86.56 109 ILE A N 1
ATOM 844 C CA . ILE A 1 109 ? -16.244 3.983 27.623 1.00 86.56 109 ILE A CA 1
ATOM 845 C C . ILE A 1 109 ? -17.392 4.071 28.629 1.00 86.56 109 ILE A C 1
ATOM 847 O O . ILE A 1 109 ? -18.557 3.923 28.263 1.00 86.56 109 ILE A O 1
ATOM 851 N N . GLY A 1 110 ? -17.070 4.361 29.887 1.00 84.06 110 GLY A N 1
ATOM 852 C CA . GLY A 1 110 ? -18.058 4.740 30.897 1.00 84.06 110 GLY A CA 1
ATOM 853 C C . GLY A 1 110 ? -17.433 5.599 31.984 1.00 84.06 110 GLY A C 1
ATOM 854 O O . GLY A 1 110 ? -16.283 5.366 32.365 1.00 84.06 110 GLY A O 1
ATOM 855 N N . LYS A 1 111 ? -18.180 6.593 32.479 1.00 80.56 111 LYS A N 1
ATOM 856 C CA . LYS A 1 111 ? -17.686 7.582 33.461 1.00 80.56 111 LYS A CA 1
ATOM 857 C C . LYS A 1 111 ? -16.309 8.157 33.082 1.00 80.56 111 LYS A C 1
ATOM 859 O O . LYS A 1 111 ? -15.390 8.156 33.902 1.00 80.56 111 LYS A O 1
ATOM 864 N N . ASP A 1 112 ? -16.158 8.548 31.816 1.00 73.19 112 ASP A N 1
ATOM 865 C CA . ASP A 1 112 ? -14.935 9.124 31.231 1.00 73.19 112 ASP A CA 1
ATOM 866 C C . ASP A 1 112 ? -13.677 8.245 31.319 1.00 73.19 112 ASP A C 1
ATOM 868 O O . ASP A 1 112 ? -12.547 8.736 31.309 1.00 73.19 112 ASP A O 1
ATOM 872 N N . ARG A 1 113 ? -13.849 6.922 31.418 1.00 81.12 113 ARG A N 1
ATOM 873 C CA . ARG A 1 113 ? -12.745 5.957 31.468 1.00 81.12 113 ARG A CA 1
ATOM 874 C C . ARG A 1 113 ? -12.988 4.782 30.537 1.00 81.12 113 ARG A C 1
ATOM 876 O O . ARG A 1 113 ? -14.130 4.406 30.270 1.00 81.12 113 ARG A O 1
ATOM 883 N N . ALA A 1 114 ? -11.894 4.173 30.087 1.00 85.00 114 ALA A N 1
ATOM 884 C CA . ALA A 1 114 ? -11.955 2.926 29.346 1.00 85.00 114 ALA A CA 1
ATOM 885 C C . ALA A 1 114 ? -12.485 1.788 30.236 1.00 85.00 114 ALA A C 1
ATOM 887 O O . ALA A 1 114 ? -12.039 1.594 31.370 1.00 85.00 114 ALA A O 1
ATOM 888 N N . ILE A 1 115 ? -13.427 1.014 29.703 1.00 88.31 115 ILE A N 1
ATOM 889 C CA . ILE A 1 115 ? -13.925 -0.222 30.302 1.00 88.31 115 ILE A CA 1
ATOM 890 C C . ILE A 1 115 ? -13.191 -1.390 29.647 1.00 88.31 115 ILE A C 1
ATOM 892 O O . ILE A 1 115 ? -13.311 -1.624 28.444 1.00 88.31 115 ILE A O 1
ATOM 896 N N . GLY A 1 116 ? -12.455 -2.156 30.452 1.00 89.06 116 GLY A N 1
ATOM 897 C CA . GLY A 1 116 ? -11.668 -3.285 29.965 1.00 89.06 116 GLY A CA 1
ATOM 898 C C . GLY A 1 116 ? -10.391 -2.836 29.254 1.00 89.06 116 GLY A C 1
ATOM 899 O O . GLY A 1 116 ? -9.709 -1.918 29.705 1.00 89.06 116 GLY A O 1
ATOM 900 N N . LYS A 1 117 ? -10.034 -3.527 28.166 1.00 90.94 117 LYS A N 1
ATOM 901 C CA . LYS A 1 117 ? -8.834 -3.206 27.390 1.00 90.94 117 LYS A CA 1
ATOM 902 C C . LYS A 1 117 ? -9.140 -2.086 26.399 1.00 90.94 117 LYS A C 1
ATOM 904 O O . LYS A 1 117 ? -9.859 -2.302 25.427 1.00 90.94 117 LYS A O 1
ATOM 909 N N . GLU A 1 118 ? -8.548 -0.922 26.630 1.00 91.25 118 GLU A N 1
ATOM 910 C CA . GLU A 1 118 ? -8.552 0.178 25.669 1.00 91.25 118 GLU A CA 1
ATOM 911 C C . GLU A 1 118 ? -7.806 -0.206 24.382 1.00 91.25 118 GLU A C 1
ATOM 913 O O . GLU A 1 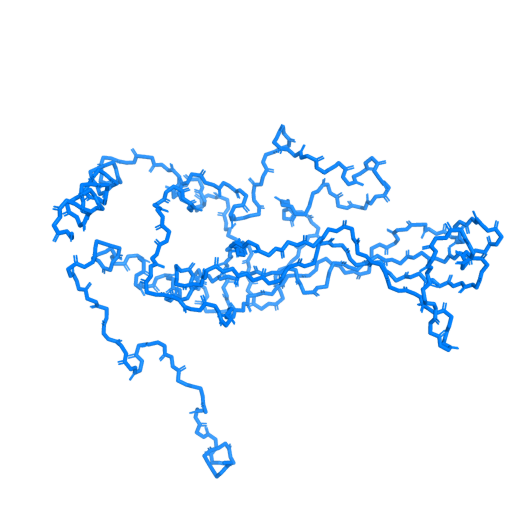118 ? -6.840 -0.977 24.418 1.00 91.25 118 GLU A O 1
ATOM 918 N N . ASN A 1 119 ? -8.264 0.321 23.243 1.00 93.75 119 ASN A N 1
ATOM 919 C CA . ASN A 1 119 ? -7.663 0.113 21.927 1.00 93.75 119 ASN A CA 1
ATOM 920 C C . ASN A 1 119 ? -7.451 -1.375 21.612 1.00 93.75 119 ASN A C 1
ATOM 922 O O . ASN A 1 119 ? -6.418 -1.797 21.084 1.00 93.75 119 ASN A O 1
ATOM 926 N N . GLN A 1 120 ? -8.447 -2.205 21.924 1.00 95.88 120 GLN A N 1
ATOM 927 C CA . GLN A 1 120 ? -8.429 -3.612 21.560 1.00 95.88 120 GLN A CA 1
ATOM 928 C C . GLN A 1 120 ? -8.453 -3.743 20.033 1.00 95.88 120 GLN A C 1
ATOM 930 O O . GLN A 1 120 ? -9.459 -3.448 19.392 1.00 95.88 120 GLN A O 1
ATOM 935 N N . GLN A 1 121 ? -7.355 -4.218 19.441 1.00 96.69 121 GLN A N 1
ATOM 936 C CA . GLN A 1 121 ? -7.297 -4.486 18.006 1.00 96.69 121 GLN A CA 1
ATOM 937 C C . GLN A 1 121 ? -8.232 -5.638 17.638 1.00 96.69 121 GLN A C 1
ATOM 939 O O . GLN A 1 121 ? -8.062 -6.766 18.103 1.00 96.69 121 GLN A O 1
ATOM 944 N N . LEU A 1 122 ? -9.196 -5.347 16.771 1.00 96.75 122 LEU A N 1
ATOM 945 C CA . LEU A 1 122 ? -10.134 -6.319 16.213 1.00 96.75 122 LEU A CA 1
ATOM 946 C C . LEU A 1 122 ? -9.680 -6.812 14.837 1.00 96.75 122 LEU A C 1
ATOM 948 O O . LEU A 1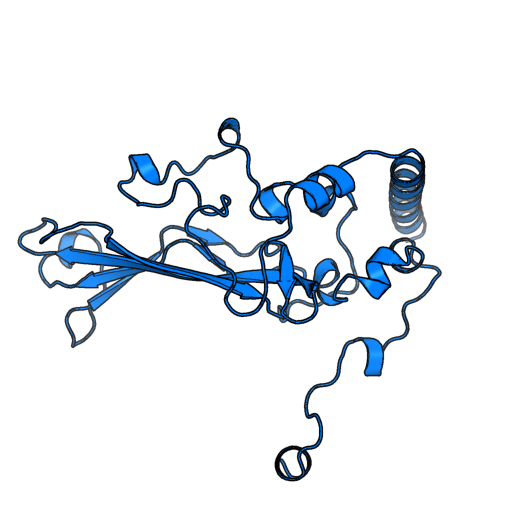 122 ? -9.899 -7.968 14.485 1.00 96.75 122 LEU A O 1
ATOM 952 N N . ALA A 1 123 ? -9.046 -5.937 14.056 1.00 97.50 123 ALA A N 1
ATOM 953 C CA . ALA A 1 123 ? -8.558 -6.249 12.719 1.00 97.50 123 ALA A CA 1
ATOM 954 C C . ALA A 1 123 ? -7.365 -5.359 12.352 1.00 97.50 123 ALA A C 1
ATOM 956 O O . ALA A 1 123 ? -7.278 -4.215 12.789 1.00 97.50 123 ALA A O 1
ATOM 957 N N . ALA A 1 124 ? -6.472 -5.883 11.516 1.00 97.81 124 ALA A N 1
ATOM 958 C CA . ALA A 1 124 ? -5.382 -5.136 10.892 1.00 97.81 124 ALA A CA 1
ATOM 959 C C . ALA A 1 124 ? -5.231 -5.592 9.435 1.00 97.81 124 ALA A C 1
ATOM 961 O O . ALA A 1 124 ? -4.280 -6.264 9.029 1.00 97.81 124 ALA A O 1
ATOM 962 N N . GLU A 1 125 ? -6.269 -5.298 8.662 1.00 98.31 125 GLU A N 1
ATOM 963 C CA . GLU A 1 125 ? -6.498 -5.845 7.336 1.00 98.31 125 GLU A CA 1
ATOM 964 C C . GLU A 1 125 ? -6.396 -4.779 6.249 1.00 98.31 125 GLU A C 1
ATOM 966 O O . GLU A 1 125 ? -7.012 -3.710 6.291 1.00 98.31 125 GLU A O 1
ATOM 971 N N . TRP A 1 126 ? -5.646 -5.133 5.217 1.00 98.62 126 TRP A N 1
ATOM 972 C CA . TRP A 1 126 ? -5.421 -4.371 4.003 1.00 98.62 126 TRP A CA 1
ATOM 973 C C . TRP A 1 126 ? -6.048 -5.084 2.819 1.00 98.62 126 TRP A C 1
ATOM 975 O O . TRP A 1 126 ? -6.273 -6.292 2.846 1.00 98.62 126 TRP A O 1
ATOM 985 N N . ARG A 1 127 ? -6.285 -4.356 1.732 1.00 98.19 127 ARG A N 1
ATOM 986 C CA . ARG A 1 127 ? -6.841 -4.932 0.510 1.00 98.19 127 ARG A CA 1
ATOM 987 C C . ARG A 1 127 ? -6.195 -4.342 -0.728 1.00 98.19 127 ARG A C 1
ATOM 989 O O . ARG A 1 127 ? -6.138 -3.121 -0.873 1.00 98.19 127 ARG A O 1
ATOM 996 N N . ALA A 1 128 ? -5.793 -5.212 -1.648 1.00 98.38 128 ALA A N 1
ATOM 997 C CA . ALA A 1 128 ? -5.467 -4.837 -3.013 1.00 98.38 128 ALA A CA 1
ATOM 998 C C . ALA A 1 128 ? -6.731 -4.400 -3.758 1.00 98.38 128 ALA A C 1
ATOM 1000 O O . ALA A 1 128 ? -7.754 -5.093 -3.751 1.00 98.38 128 ALA A O 1
ATOM 1001 N N . PHE A 1 129 ? -6.672 -3.242 -4.404 1.00 96.69 129 PHE A N 1
ATOM 1002 C CA . PHE A 1 129 ? -7.820 -2.637 -5.067 1.00 96.69 129 PHE A CA 1
ATOM 1003 C C . PHE A 1 129 ? -7.392 -1.800 -6.273 1.00 96.69 129 PHE A C 1
ATOM 1005 O O . PHE A 1 129 ? -6.209 -1.544 -6.491 1.00 96.69 129 PHE A O 1
ATOM 1012 N N . PHE A 1 130 ? -8.383 -1.377 -7.054 1.00 96.06 130 PHE A N 1
ATOM 1013 C CA . PHE A 1 130 ? -8.208 -0.460 -8.169 1.00 96.06 130 PHE A CA 1
ATOM 1014 C C . PHE A 1 130 ? -8.787 0.918 -7.791 1.00 96.06 130 PHE A C 1
ATOM 1016 O O . PHE A 1 130 ? -10.008 1.047 -7.679 1.00 96.06 130 PHE A O 1
ATOM 1023 N N . PRO A 1 131 ? -7.947 1.943 -7.543 1.00 95.62 131 PRO A N 1
ATOM 1024 C CA . PRO A 1 131 ? -8.413 3.311 -7.329 1.00 95.62 131 PRO A CA 1
ATOM 1025 C C . PRO A 1 131 ? -9.073 3.903 -8.581 1.00 95.62 131 PRO A C 1
ATOM 1027 O O . PRO A 1 131 ? -8.569 3.758 -9.690 1.00 95.62 131 PRO A O 1
ATOM 1030 N N . HIS A 1 132 ? -10.146 4.673 -8.399 1.00 94.25 132 HIS A N 1
ATOM 1031 C CA . HIS A 1 132 ? -10.873 5.335 -9.494 1.00 94.25 132 HIS A CA 1
ATOM 1032 C C . HIS A 1 132 ? -10.246 6.671 -9.935 1.00 94.25 132 HIS A C 1
ATOM 1034 O O . HIS A 1 132 ? -10.929 7.551 -10.445 1.00 94.25 132 HIS A O 1
ATOM 1040 N N . THR A 1 133 ? -8.943 6.849 -9.724 1.00 96.12 133 THR A N 1
ATOM 1041 C CA . THR A 1 133 ? -8.214 8.112 -9.944 1.00 96.12 133 THR A CA 1
ATOM 1042 C C . THR A 1 133 ? -7.186 7.969 -11.064 1.00 96.12 133 THR A C 1
ATOM 1044 O O . THR A 1 133 ? -6.062 8.470 -10.983 1.00 96.12 133 THR A O 1
ATOM 1047 N N . VAL A 1 134 ? -7.559 7.224 -12.108 1.00 95.88 134 VAL A N 1
ATOM 1048 C CA . VAL A 1 134 ? -6.684 6.928 -13.244 1.00 95.88 134 VAL A CA 1
ATOM 1049 C C . VAL A 1 134 ? -6.345 8.203 -14.005 1.00 95.88 134 VAL A C 1
ATOM 1051 O O . VAL A 1 134 ? -7.226 8.975 -14.373 1.00 95.88 134 VAL A O 1
ATOM 1054 N N . ARG A 1 135 ? -5.059 8.397 -14.288 1.00 94.94 135 ARG A N 1
ATOM 1055 C CA . ARG A 1 135 ? -4.534 9.509 -15.080 1.00 94.94 135 ARG A CA 1
ATOM 1056 C C . ARG A 1 135 ? -3.501 9.030 -16.096 1.00 94.94 135 ARG A C 1
ATOM 1058 O O . ARG A 1 135 ? -2.882 7.979 -15.940 1.00 94.94 135 ARG A O 1
ATOM 1065 N N . LYS A 1 136 ? -3.249 9.855 -17.116 1.00 91.25 136 LYS A N 1
ATOM 1066 C CA . LYS A 1 136 ? -2.233 9.579 -18.146 1.00 91.25 136 LYS A CA 1
ATOM 1067 C C . LYS A 1 136 ? -0.804 9.563 -17.583 1.00 91.25 136 LYS A C 1
ATOM 1069 O O . LYS A 1 136 ? 0.027 8.796 -18.053 1.00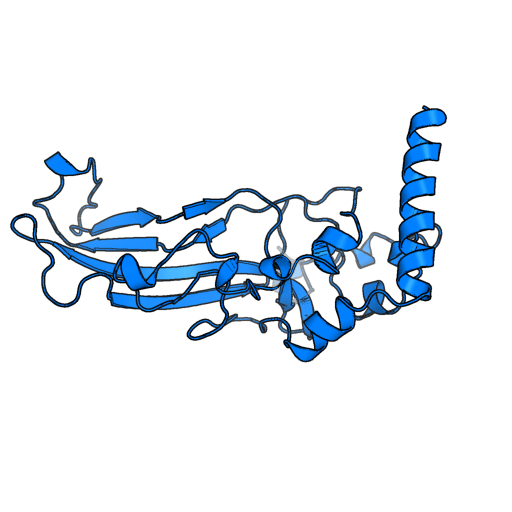 91.25 136 LYS A O 1
ATOM 1074 N N . GLY A 1 137 ? -0.517 10.408 -16.591 1.00 87.88 137 GLY A N 1
ATOM 1075 C CA . GLY A 1 137 ? 0.813 10.528 -15.990 1.00 87.88 137 GLY A CA 1
ATOM 1076 C C . GLY A 1 137 ? 1.144 9.399 -15.010 1.00 87.88 137 GLY A C 1
ATOM 1077 O O . GLY A 1 137 ? 0.327 9.062 -14.154 1.00 87.88 137 GLY A O 1
ATOM 1078 N N . ALA A 1 138 ? 2.366 8.877 -15.101 1.00 91.25 138 ALA A N 1
ATOM 1079 C CA . ALA A 1 138 ? 2.957 7.959 -14.128 1.00 91.25 138 ALA A CA 1
ATOM 1080 C C . ALA A 1 138 ? 3.873 8.728 -13.150 1.00 91.25 138 ALA A C 1
ATOM 1082 O O . ALA A 1 138 ? 4.366 9.801 -13.511 1.00 91.25 138 ALA A O 1
ATOM 1083 N N . PRO A 1 139 ? 4.090 8.225 -11.921 1.00 92.88 139 PRO A N 1
ATOM 1084 C CA . PRO A 1 139 ? 5.062 8.804 -10.998 1.00 92.88 139 PRO A CA 1
ATOM 1085 C C . PRO A 1 139 ? 6.504 8.626 -11.503 1.00 92.88 139 PRO A C 1
ATOM 1087 O O . PRO A 1 139 ? 6.764 7.830 -12.405 1.00 92.88 139 PRO A O 1
ATOM 1090 N N . MET A 1 140 ? 7.440 9.354 -10.892 1.00 94.62 140 MET A N 1
ATOM 1091 C CA . MET A 1 140 ? 8.873 9.138 -11.099 1.00 94.62 140 MET A CA 1
ATOM 1092 C C . MET A 1 140 ? 9.333 7.818 -10.467 1.00 94.62 140 MET A C 1
ATOM 1094 O O . MET A 1 140 ? 8.659 7.265 -9.595 1.00 94.62 140 MET A O 1
ATOM 1098 N N . CYS A 1 141 ? 10.459 7.277 -10.943 1.00 95.44 141 CYS A N 1
ATOM 1099 C CA . CYS A 1 141 ? 10.913 5.940 -10.551 1.00 95.44 141 CYS A CA 1
ATOM 1100 C C . CYS A 1 141 ? 11.182 5.823 -9.041 1.00 95.44 141 CYS A C 1
ATOM 1102 O O . CYS A 1 141 ? 10.878 4.795 -8.439 1.00 95.44 141 CYS A O 1
ATOM 1104 N N . ASP A 1 142 ? 11.698 6.880 -8.424 1.00 94.88 142 ASP A N 1
ATOM 1105 C CA . ASP A 1 142 ? 11.978 7.001 -6.990 1.00 94.88 142 ASP A CA 1
ATOM 1106 C C . ASP A 1 142 ? 10.718 6.917 -6.115 1.00 94.88 142 ASP A C 1
ATOM 1108 O O . ASP A 1 142 ? 10.779 6.390 -5.007 1.00 94.88 142 ASP A O 1
ATOM 1112 N N . ALA A 1 143 ? 9.543 7.276 -6.640 1.00 95.50 143 ALA A N 1
ATOM 1113 C CA . ALA A 1 143 ? 8.274 7.114 -5.926 1.00 95.50 143 ALA A CA 1
ATOM 1114 C C . ALA A 1 143 ? 7.969 5.655 -5.535 1.00 95.50 143 ALA A C 1
ATOM 1116 O O . ALA A 1 143 ? 7.126 5.423 -4.666 1.00 95.50 143 ALA A O 1
ATOM 1117 N N . CYS A 1 144 ? 8.623 4.680 -6.181 1.00 95.25 144 CYS A N 1
ATOM 1118 C CA . CYS A 1 144 ? 8.585 3.266 -5.802 1.00 95.25 144 CYS A CA 1
ATOM 1119 C C . CYS A 1 144 ? 9.981 2.724 -5.451 1.00 95.25 144 CYS A C 1
ATOM 1121 O O . CYS A 1 144 ? 10.144 2.103 -4.410 1.00 95.25 144 CYS A O 1
ATOM 1123 N N . HIS A 1 145 ? 10.991 2.967 -6.287 1.00 96.19 145 HIS A N 1
ATOM 1124 C CA . HIS A 1 145 ? 12.350 2.425 -6.136 1.00 96.19 145 HIS A CA 1
ATOM 1125 C C . HIS A 1 145 ? 13.211 3.159 -5.092 1.00 96.19 145 HIS A C 1
ATOM 1127 O O . HIS A 1 145 ? 14.399 2.870 -4.961 1.00 96.19 145 HIS A O 1
ATOM 1133 N N . ASP A 1 146 ? 12.669 4.165 -4.407 1.00 94.25 146 ASP A N 1
ATOM 1134 C CA . ASP A 1 146 ? 13.345 4.879 -3.316 1.00 94.25 146 ASP A CA 1
ATOM 1135 C C . ASP A 1 146 ? 12.371 5.309 -2.218 1.00 94.25 146 ASP A C 1
ATOM 1137 O O . ASP A 1 146 ? 12.496 6.357 -1.592 1.00 94.25 146 ASP A O 1
ATOM 1141 N N . ASN A 1 147 ? 11.317 4.519 -2.033 1.00 95.06 147 ASN A N 1
ATOM 1142 C CA . ASN A 1 147 ? 10.255 4.859 -1.105 1.00 95.06 147 ASN A CA 1
ATOM 1143 C C . ASN A 1 147 ? 9.791 3.600 -0.367 1.00 95.06 147 ASN A C 1
ATOM 1145 O O . ASN A 1 147 ? 8.793 2.992 -0.752 1.00 95.06 147 ASN A O 1
ATOM 1149 N N . PRO A 1 148 ? 10.487 3.180 0.703 1.00 94.25 148 PRO A N 1
ATOM 1150 C CA . PRO A 1 148 ? 10.110 1.992 1.471 1.00 94.25 148 PRO A CA 1
ATOM 1151 C C . PRO A 1 148 ? 8.684 2.077 2.037 1.00 94.25 148 PRO A C 1
ATOM 1153 O O . PRO A 1 148 ? 7.952 1.084 2.069 1.00 94.25 148 PRO A O 1
ATOM 1156 N N . ARG A 1 149 ? 8.229 3.288 2.388 1.00 95.00 149 ARG A N 1
ATOM 1157 C CA . ARG A 1 149 ? 6.853 3.554 2.830 1.00 95.00 149 ARG A CA 1
ATOM 1158 C C . ARG A 1 149 ? 5.820 3.209 1.752 1.00 95.00 149 ARG A C 1
ATOM 1160 O O . ARG A 1 149 ? 4.734 2.729 2.086 1.00 95.00 149 ARG A O 1
ATOM 1167 N N . ARG A 1 150 ? 6.167 3.361 0.464 1.00 96.56 150 ARG A N 1
ATOM 1168 C CA . ARG A 1 150 ? 5.342 2.919 -0.678 1.00 96.56 150 ARG A CA 1
ATOM 1169 C C . ARG A 1 150 ? 4.992 1.439 -0.588 1.00 96.56 150 ARG A C 1
ATOM 1171 O O . ARG A 1 150 ? 3.937 1.072 -1.081 1.00 96.56 150 ARG A O 1
ATOM 1178 N N . PHE A 1 151 ? 5.820 0.616 0.051 1.00 97.69 151 PHE A N 1
ATOM 1179 C CA . PHE A 1 151 ? 5.618 -0.826 0.214 1.00 97.69 151 PHE A CA 1
ATOM 1180 C C . PHE A 1 151 ? 5.357 -1.247 1.667 1.00 97.69 151 PHE A C 1
ATOM 1182 O O . PHE A 1 151 ? 5.531 -2.419 1.997 1.00 97.69 151 PHE A O 1
ATOM 1189 N N . VAL A 1 152 ? 4.925 -0.321 2.538 1.00 97.12 152 VAL A N 1
ATOM 1190 C CA . VAL A 1 152 ? 4.641 -0.614 3.961 1.00 97.12 152 VAL A CA 1
ATOM 1191 C C . VAL A 1 152 ? 5.897 -1.160 4.668 1.00 97.12 152 VAL A C 1
ATOM 1193 O O . VAL A 1 152 ? 5.850 -2.109 5.442 1.00 97.12 152 VAL A O 1
ATOM 1196 N N . CYS A 1 153 ? 7.061 -0.604 4.331 1.00 96.06 153 CYS A N 1
ATOM 1197 C CA . CYS A 1 153 ? 8.361 -0.993 4.879 1.00 96.06 153 CYS A CA 1
ATOM 1198 C C . CYS A 1 153 ? 9.085 0.232 5.459 1.00 96.06 153 CYS A C 1
ATOM 1200 O O . CYS A 1 153 ? 10.249 0.469 5.151 1.00 96.06 153 CYS A O 1
ATOM 1202 N N . GLU A 1 154 ? 8.383 1.066 6.230 1.00 94.75 154 GLU A N 1
ATOM 1203 C CA . GLU A 1 154 ? 8.969 2.274 6.822 1.00 94.75 154 GLU A CA 1
ATOM 1204 C C . GLU A 1 154 ? 9.889 1.919 8.001 1.00 94.75 154 GLU A C 1
ATOM 1206 O O . GLU A 1 154 ? 9.488 1.224 8.946 1.00 94.75 154 GLU A O 1
ATOM 1211 N N . ALA A 1 155 ? 11.128 2.410 7.934 1.00 92.88 155 ALA A N 1
ATOM 1212 C CA . ALA A 1 155 ? 12.134 2.182 8.961 1.00 92.88 155 ALA A CA 1
ATOM 1213 C C . ALA A 1 155 ? 11.721 2.835 10.296 1.00 92.88 155 ALA A C 1
ATOM 1215 O O . ALA A 1 155 ? 11.115 3.911 10.263 1.00 92.88 155 ALA A O 1
ATOM 1216 N N . PRO A 1 156 ? 12.019 2.220 11.458 1.00 93.06 156 PRO A N 1
ATOM 1217 C CA . PRO A 1 156 ? 11.657 2.749 12.775 1.00 93.06 156 PRO A CA 1
ATOM 1218 C C . PRO A 1 156 ? 12.005 4.226 12.988 1.00 93.06 156 PRO A C 1
ATOM 1220 O O . PRO A 1 156 ? 11.162 4.995 13.434 1.00 93.06 156 PRO A O 1
ATOM 1223 N N . GLU A 1 157 ? 13.202 4.637 12.586 1.00 93.19 157 GLU A N 1
ATOM 1224 C CA . GLU A 1 157 ? 13.732 5.998 12.694 1.00 93.19 157 GLU A CA 1
ATOM 1225 C C . GLU A 1 157 ? 13.016 7.031 11.808 1.00 93.19 157 GLU A C 1
ATOM 1227 O O . GLU A 1 157 ? 13.153 8.230 12.027 1.00 93.19 157 GLU A O 1
ATOM 1232 N N . SER A 1 158 ? 12.250 6.586 10.808 1.00 91.50 158 SER A N 1
ATOM 1233 C CA . SER A 1 158 ? 11.465 7.454 9.914 1.00 91.50 158 SER A CA 1
ATOM 1234 C C . SER A 1 158 ? 10.004 7.605 10.353 1.00 91.50 158 SER A C 1
ATOM 1236 O O . SER A 1 158 ? 9.230 8.308 9.700 1.00 91.50 158 SER A O 1
ATOM 1238 N N . ARG A 1 159 ? 9.593 6.921 11.429 1.00 90.44 159 ARG A N 1
ATOM 1239 C CA . ARG A 1 159 ? 8.201 6.904 11.890 1.00 90.44 159 ARG A CA 1
ATOM 1240 C C . ARG A 1 159 ? 7.876 8.195 12.626 1.00 90.44 159 ARG A C 1
ATOM 1242 O O . ARG A 1 159 ? 8.533 8.563 13.588 1.00 90.44 159 ARG A O 1
ATOM 1249 N N . ILE A 1 160 ? 6.804 8.843 12.182 1.00 90.31 160 ILE A N 1
ATOM 1250 C CA . ILE A 1 160 ? 6.244 10.033 12.840 1.00 90.31 160 ILE A CA 1
ATOM 1251 C C . ILE A 1 160 ? 5.119 9.643 13.814 1.00 90.31 160 ILE A C 1
ATOM 1253 O O . ILE A 1 160 ? 4.873 10.345 14.786 1.00 90.31 160 ILE A O 1
ATOM 1257 N N . TYR A 1 161 ? 4.437 8.520 13.561 1.00 90.69 161 TYR A N 1
ATOM 1258 C CA . TYR A 1 161 ? 3.339 8.022 14.394 1.00 90.69 161 TYR A CA 1
ATOM 1259 C C . TYR A 1 161 ? 3.831 6.866 15.265 1.00 90.69 161 TYR A C 1
ATOM 1261 O O . TYR A 1 161 ? 4.152 5.793 14.748 1.00 90.69 161 TYR A O 1
ATOM 1269 N N . GLU A 1 162 ? 3.884 7.077 16.578 1.00 90.19 162 GLU A N 1
ATOM 1270 C CA . GLU A 1 162 ? 4.418 6.116 17.546 1.00 90.19 162 GLU A CA 1
ATOM 1271 C C . GLU A 1 162 ? 3.291 5.325 18.219 1.00 90.19 162 GLU A C 1
ATOM 1273 O O . GLU A 1 162 ? 3.044 5.436 19.417 1.00 90.19 162 GLU A O 1
ATOM 1278 N N . LEU A 1 163 ? 2.612 4.483 17.437 1.00 94.75 163 LEU A N 1
ATOM 1279 C CA . LEU A 1 163 ? 1.366 3.816 17.835 1.00 94.75 163 LEU A CA 1
ATOM 1280 C C . LEU A 1 163 ? 1.453 3.050 19.173 1.00 94.75 163 LEU A C 1
ATOM 1282 O O . LEU A 1 163 ? 0.509 3.068 19.958 1.00 94.75 163 LEU A O 1
ATOM 1286 N N . ARG A 1 164 ? 2.589 2.417 19.492 1.00 93.38 164 ARG A N 1
ATOM 1287 C CA . ARG A 1 164 ? 2.780 1.750 20.797 1.00 93.38 164 ARG A CA 1
ATOM 1288 C C . ARG A 1 164 ? 2.730 2.715 21.976 1.00 93.38 164 ARG A C 1
ATOM 1290 O O . ARG A 1 164 ? 2.228 2.337 23.030 1.00 93.38 164 ARG A O 1
ATOM 1297 N N . LYS A 1 165 ? 3.270 3.927 21.814 1.00 91.88 165 LYS A N 1
ATOM 1298 C CA . LYS A 1 165 ? 3.236 4.970 22.850 1.00 91.88 165 LYS A CA 1
ATOM 1299 C C . LYS A 1 165 ? 1.820 5.509 23.035 1.00 91.88 165 LYS A C 1
ATOM 1301 O O . LYS A 1 165 ? 1.447 5.822 24.158 1.00 91.88 165 LYS A O 1
ATOM 1306 N N . ASP A 1 166 ? 1.023 5.494 21.969 1.00 90.12 166 ASP A N 1
ATOM 1307 C CA . ASP A 1 166 ? -0.397 5.858 21.987 1.00 90.12 166 ASP A CA 1
ATOM 1308 C C . ASP A 1 166 ? -1.317 4.707 22.469 1.00 90.12 166 ASP A C 1
ATOM 1310 O O . ASP A 1 166 ? -2.541 4.807 22.402 1.00 90.12 166 ASP A O 1
ATOM 1314 N N . GLY A 1 167 ? -0.755 3.587 22.944 1.00 91.44 167 GLY A N 1
ATOM 1315 C CA . GLY A 1 167 ? -1.520 2.471 23.515 1.00 91.44 167 GLY A CA 1
ATOM 1316 C C . GLY A 1 167 ? -2.080 1.465 22.501 1.00 91.44 167 GLY A C 1
ATOM 1317 O O . GLY A 1 167 ? -2.924 0.644 22.861 1.00 91.44 167 GLY A O 1
ATOM 1318 N N . PHE A 1 168 ? -1.625 1.484 21.246 1.00 93.88 168 PHE A N 1
ATOM 1319 C CA . PHE A 1 168 ? -2.012 0.496 20.233 1.00 93.88 168 PHE A CA 1
ATOM 1320 C C . PHE A 1 168 ? -1.143 -0.762 20.270 1.00 93.88 168 PHE A C 1
ATOM 1322 O O . PHE A 1 168 ? -0.031 -0.780 20.794 1.00 93.88 168 PHE A O 1
ATOM 1329 N N . SER A 1 169 ? -1.636 -1.841 19.658 1.00 94.19 169 SER A N 1
ATOM 1330 C CA . SER A 1 169 ? -0.873 -3.084 19.488 1.00 94.19 169 SER A CA 1
ATOM 1331 C C . SER A 1 169 ? 0.109 -3.058 18.317 1.00 94.19 169 SER A C 1
ATOM 1333 O O . SER A 1 169 ? 1.130 -3.741 18.402 1.00 94.19 169 SER A O 1
ATOM 1335 N N . LEU A 1 170 ? -0.174 -2.299 17.252 1.00 96.19 170 LEU A N 1
ATOM 1336 C CA . LEU A 1 170 ? 0.731 -2.147 16.107 1.00 96.19 170 LEU A CA 1
ATOM 1337 C C . LEU A 1 170 ? 1.871 -1.173 16.424 1.00 96.19 170 LEU A C 1
ATOM 1339 O O . LEU A 1 170 ? 1.667 -0.196 17.137 1.00 96.19 170 LEU A O 1
ATOM 1343 N N . ASP A 1 171 ? 3.044 -1.401 15.830 1.00 94.81 171 ASP A N 1
ATOM 1344 C CA . ASP A 1 171 ? 4.181 -0.475 15.934 1.00 94.81 171 ASP A CA 1
ATOM 1345 C C . ASP A 1 171 ? 4.075 0.707 14.968 1.00 94.81 171 ASP A C 1
ATOM 1347 O O . ASP A 1 171 ? 4.473 1.825 15.286 1.00 94.81 171 ASP A O 1
ATOM 1351 N N . SER A 1 172 ? 3.545 0.463 13.770 1.00 96.06 172 SER A N 1
ATOM 1352 C CA . SER A 1 172 ? 3.287 1.475 12.749 1.00 96.06 172 SER A CA 1
ATOM 1353 C C . SER A 1 172 ? 2.264 0.947 11.756 1.00 96.06 172 SER A C 1
ATOM 1355 O O . SER A 1 172 ? 2.205 -0.251 11.477 1.00 96.06 172 SER A O 1
ATOM 1357 N N . PHE A 1 173 ? 1.497 1.847 11.147 1.00 96.12 173 PHE A N 1
ATOM 1358 C CA . PHE A 1 173 ? 0.679 1.481 9.996 1.00 96.12 173 PHE A CA 1
ATOM 1359 C C . PHE A 1 173 ? 1.517 1.128 8.761 1.00 96.12 173 PHE A C 1
ATOM 1361 O O . PHE A 1 173 ? 1.037 0.392 7.905 1.00 96.12 173 PHE A O 1
ATOM 1368 N N . TRP A 1 174 ? 2.757 1.619 8.671 1.00 96.19 174 TRP A N 1
ATOM 1369 C CA . TRP A 1 174 ? 3.714 1.299 7.605 1.00 96.19 174 TRP A CA 1
ATOM 1370 C C . TRP A 1 174 ? 4.711 0.205 8.003 1.00 96.19 174 TRP A C 1
ATOM 1372 O O . TRP A 1 174 ? 5.794 0.117 7.426 1.00 96.19 174 TRP A O 1
ATOM 1382 N N . ASP A 1 175 ? 4.325 -0.639 8.960 1.00 95.19 175 ASP A N 1
ATOM 1383 C CA . ASP A 1 175 ? 5.005 -1.879 9.321 1.00 95.19 175 ASP A CA 1
ATOM 1384 C C . ASP A 1 175 ? 4.074 -3.069 9.070 1.00 95.19 175 ASP A C 1
ATOM 1386 O O . ASP A 1 175 ? 2.895 -3.017 9.390 1.00 95.19 175 ASP A O 1
ATOM 1390 N N . ARG A 1 176 ? 4.564 -4.156 8.478 1.00 95.50 176 ARG A N 1
ATOM 1391 C CA . ARG A 1 176 ? 3.706 -5.288 8.069 1.00 95.50 176 ARG A CA 1
ATOM 1392 C C . ARG A 1 176 ? 3.383 -6.234 9.226 1.00 95.50 176 ARG A C 1
ATOM 1394 O O . ARG A 1 176 ? 2.482 -7.061 9.100 1.00 95.50 176 ARG A O 1
ATOM 1401 N N . SER A 1 177 ? 4.120 -6.143 10.327 1.00 95.38 177 SER A N 1
ATOM 1402 C CA . SER A 1 177 ? 4.017 -7.050 11.467 1.00 95.38 177 SER A CA 1
ATOM 1403 C C . SER A 1 177 ? 2.643 -6.926 12.119 1.00 95.38 177 SER A C 1
ATOM 1405 O O . SER A 1 177 ? 2.170 -5.832 12.414 1.00 95.38 177 SER A O 1
ATOM 1407 N N . GLY A 1 178 ? 1.969 -8.061 12.312 1.00 95.75 178 GLY A N 1
ATOM 1408 C CA . GLY A 1 178 ? 0.611 -8.091 12.863 1.00 95.75 178 GLY A CA 1
ATOM 1409 C C . GLY A 1 178 ? -0.485 -7.603 11.907 1.00 95.75 178 GLY A C 1
ATOM 1410 O O . GLY A 1 178 ? -1.638 -7.511 12.325 1.00 95.75 178 GLY A O 1
ATOM 1411 N N . GLN A 1 179 ? -0.156 -7.322 10.640 1.00 98.06 179 GLN A N 1
ATOM 1412 C CA . GLN A 1 179 ? -1.102 -6.912 9.601 1.00 98.06 179 GLN A CA 1
ATOM 1413 C C . GLN A 1 179 ? -1.138 -7.939 8.457 1.00 98.06 179 GLN A C 1
ATOM 1415 O O . GLN A 1 179 ? -0.204 -8.719 8.270 1.00 98.06 179 GLN A O 1
ATOM 1420 N N . LYS A 1 180 ? -2.202 -7.939 7.645 1.00 98.31 180 LYS A N 1
ATOM 1421 C CA . LYS A 1 180 ? -2.306 -8.804 6.450 1.00 98.31 180 LYS A CA 1
ATOM 1422 C C . LYS A 1 180 ? -3.040 -8.127 5.297 1.00 98.31 180 LYS A C 1
ATOM 1424 O O . LYS A 1 180 ? -3.907 -7.287 5.522 1.00 98.31 180 LYS A O 1
ATOM 1429 N N . VAL A 1 181 ? -2.755 -8.547 4.064 1.00 98.62 181 VAL A N 1
ATOM 1430 C CA . VAL A 1 181 ? -3.545 -8.185 2.876 1.00 98.62 181 VAL A CA 1
ATOM 1431 C C . VAL A 1 181 ? -4.531 -9.320 2.588 1.00 98.62 181 VAL A C 1
ATOM 1433 O O . VAL A 1 181 ? -4.125 -10.446 2.348 1.00 98.62 181 VAL A O 1
ATOM 1436 N N . VAL A 1 182 ? -5.838 -9.064 2.621 1.00 98.19 182 VAL A N 1
ATOM 1437 C CA . VAL A 1 182 ? -6.858 -10.138 2.602 1.00 98.19 182 VAL A CA 1
ATOM 1438 C C . VAL A 1 182 ? -7.065 -10.794 1.235 1.00 98.19 182 VAL A C 1
ATOM 1440 O O . VAL A 1 182 ? -7.675 -11.852 1.136 1.00 98.19 182 VAL A O 1
ATOM 1443 N N . ASN A 1 183 ? -6.614 -10.150 0.162 1.00 98.12 183 ASN A N 1
ATOM 1444 C CA . ASN A 1 183 ? -6.755 -10.623 -1.218 1.00 98.12 183 ASN A CA 1
ATOM 1445 C C . ASN A 1 183 ? -5.435 -10.499 -1.989 1.00 98.12 183 ASN A C 1
ATOM 1447 O O . ASN A 1 183 ? -5.416 -10.075 -3.150 1.00 98.12 183 ASN A O 1
ATOM 1451 N N . GLY A 1 184 ? -4.335 -10.805 -1.313 1.00 98.00 184 GLY A N 1
ATOM 1452 C CA . GLY A 1 184 ? -2.989 -10.630 -1.820 1.00 98.00 184 GLY A CA 1
ATOM 1453 C C . GLY A 1 184 ? -1.984 -10.676 -0.683 1.00 98.00 184 GLY A C 1
ATOM 1454 O O . GLY A 1 184 ? -2.231 -11.309 0.336 1.00 98.00 184 GLY A O 1
ATOM 1455 N N . GLU A 1 185 ? -0.868 -9.983 -0.847 1.00 98.44 185 GLU A N 1
ATOM 1456 C CA . GLU A 1 185 ? 0.236 -10.006 0.109 1.00 98.44 185 GLU A CA 1
ATOM 1457 C C . GLU A 1 185 ? 0.913 -8.637 0.166 1.00 98.44 185 GLU A C 1
ATOM 1459 O O . GLU A 1 185 ? 0.823 -7.831 -0.767 1.00 98.44 185 GLU A O 1
ATOM 1464 N N . PHE A 1 186 ? 1.620 -8.354 1.256 1.00 98.56 186 PHE A N 1
ATOM 1465 C CA . PHE A 1 186 ? 2.585 -7.261 1.231 1.00 98.56 186 PHE A CA 1
ATOM 1466 C C . PHE A 1 186 ? 3.760 -7.622 0.319 1.00 98.56 186 PHE A C 1
ATOM 1468 O O . PHE A 1 186 ? 4.051 -8.796 0.101 1.00 98.56 186 PHE A O 1
ATOM 1475 N N . MET A 1 187 ? 4.459 -6.616 -0.210 1.00 97.50 187 MET A N 1
ATOM 1476 C CA . MET A 1 187 ? 5.660 -6.882 -0.997 1.00 97.50 187 MET A CA 1
ATOM 1477 C C . MET A 1 187 ? 6.724 -7.586 -0.122 1.00 97.50 187 MET A C 1
ATOM 1479 O O . MET A 1 187 ? 6.993 -7.113 0.992 1.00 97.50 187 MET A O 1
ATOM 1483 N N . PRO A 1 188 ? 7.348 -8.678 -0.605 1.00 96.62 188 PRO A N 1
ATOM 1484 C CA . PRO A 1 188 ? 8.483 -9.302 0.074 1.00 96.62 188 PRO A CA 1
ATOM 1485 C C . PRO A 1 188 ? 9.651 -8.320 0.259 1.00 96.62 188 PRO A C 1
ATOM 1487 O O . PRO A 1 188 ? 9.930 -7.521 -0.638 1.00 96.62 188 PRO A O 1
ATOM 1490 N N . LEU A 1 189 ? 10.328 -8.357 1.417 1.00 94.62 189 LEU A N 1
ATOM 1491 C CA . LEU A 1 189 ? 11.398 -7.392 1.736 1.00 94.62 189 LEU A CA 1
ATOM 1492 C C . LEU A 1 189 ? 12.581 -7.501 0.789 1.00 94.62 189 LEU A C 1
ATOM 1494 O O . LEU A 1 189 ? 13.073 -6.488 0.314 1.00 94.62 189 LEU A O 1
ATOM 1498 N N . ASP A 1 190 ? 13.017 -8.722 0.505 1.00 96.12 190 ASP A N 1
ATOM 1499 C CA . ASP A 1 190 ? 14.090 -9.016 -0.439 1.00 96.12 190 ASP A CA 1
ATOM 1500 C C . ASP A 1 190 ? 13.794 -8.407 -1.815 1.00 96.12 190 ASP A C 1
ATOM 1502 O O . ASP A 1 190 ? 14.670 -7.812 -2.445 1.00 96.12 190 ASP A O 1
ATOM 1506 N N . ARG A 1 191 ? 12.529 -8.462 -2.249 1.00 95.19 191 ARG A N 1
ATOM 1507 C CA . ARG A 1 191 ? 12.088 -7.831 -3.492 1.00 95.19 191 ARG A CA 1
ATOM 1508 C C . ARG A 1 191 ? 12.100 -6.307 -3.407 1.00 95.19 191 ARG A C 1
ATOM 1510 O O . ARG A 1 191 ? 12.534 -5.687 -4.375 1.00 95.19 191 ARG A O 1
ATOM 1517 N N . VAL A 1 192 ? 11.654 -5.702 -2.301 1.00 95.69 192 VAL A N 1
ATOM 1518 C CA . VAL A 1 192 ? 11.750 -4.240 -2.100 1.00 95.69 192 VAL A CA 1
ATOM 1519 C C . VAL A 1 192 ? 13.213 -3.803 -2.135 1.00 95.69 192 VAL A C 1
ATOM 1521 O O . VAL A 1 192 ? 13.556 -2.925 -2.920 1.00 95.69 192 VAL A O 1
ATOM 1524 N N . THR A 1 193 ? 14.086 -4.460 -1.370 1.00 94.69 193 THR A N 1
ATOM 1525 C CA . THR A 1 193 ? 15.524 -4.164 -1.315 1.00 94.69 193 THR A CA 1
ATOM 1526 C C . THR A 1 193 ? 16.164 -4.260 -2.693 1.00 94.69 193 THR A C 1
ATOM 1528 O O . THR A 1 193 ? 16.792 -3.304 -3.141 1.00 94.69 193 THR A O 1
ATOM 1531 N N . LYS A 1 194 ? 15.924 -5.361 -3.416 1.00 94.44 194 LYS A N 1
ATOM 1532 C CA . LYS A 1 194 ? 16.435 -5.551 -4.778 1.00 94.44 194 LYS A CA 1
ATOM 1533 C C . LYS A 1 194 ? 15.921 -4.491 -5.749 1.00 94.44 194 LYS A C 1
ATOM 1535 O O . LYS A 1 194 ? 16.652 -4.038 -6.622 1.00 94.44 194 LYS A O 1
ATOM 1540 N N . MET A 1 195 ? 14.653 -4.095 -5.632 1.00 93.69 195 MET A N 1
ATOM 1541 C CA . MET A 1 195 ? 14.092 -3.026 -6.462 1.00 93.69 195 MET A CA 1
ATOM 1542 C C . MET A 1 195 ? 14.715 -1.663 -6.146 1.00 93.69 195 MET A C 1
ATOM 1544 O O . MET A 1 195 ? 14.828 -0.842 -7.055 1.00 93.69 195 MET A O 1
ATOM 1548 N N . SER A 1 196 ? 15.134 -1.423 -4.905 1.00 93.75 196 SER A N 1
ATOM 1549 C CA . SER A 1 196 ? 15.772 -0.171 -4.491 1.00 93.75 196 SER A CA 1
ATOM 1550 C C . SER A 1 196 ? 17.235 -0.043 -4.932 1.00 93.75 196 SER A C 1
ATOM 1552 O O . SER A 1 196 ? 17.802 1.052 -4.884 1.00 93.75 196 SER A O 1
ATOM 1554 N N . GLU A 1 197 ? 17.858 -1.125 -5.412 1.00 94.00 197 GLU A N 1
ATOM 1555 C CA . GLU A 1 197 ? 19.223 -1.098 -5.937 1.00 94.00 197 GLU A CA 1
ATOM 1556 C C . GLU A 1 197 ? 19.343 -0.174 -7.159 1.00 94.00 197 GLU A C 1
ATOM 1558 O O . GLU A 1 197 ? 18.722 -0.369 -8.211 1.00 94.00 197 GLU A O 1
ATOM 1563 N N . LYS A 1 198 ? 20.219 0.830 -7.060 1.00 93.25 198 LYS A N 1
ATOM 1564 C CA . LYS A 1 198 ? 20.478 1.800 -8.134 1.00 93.25 198 LYS A CA 1
ATOM 1565 C C . LYS A 1 198 ? 21.445 1.232 -9.174 1.00 93.25 198 LYS A C 1
ATOM 1567 O O . LYS A 1 198 ? 22.554 1.742 -9.356 1.00 93.25 198 LYS A O 1
ATOM 1572 N N . SER A 1 199 ? 21.028 0.168 -9.855 1.00 94.25 199 SER A N 1
ATOM 1573 C CA . SER A 1 199 ? 21.807 -0.449 -10.934 1.00 94.25 199 SER A CA 1
ATOM 1574 C C . SER A 1 199 ? 22.172 0.567 -12.034 1.00 94.25 199 SER A C 1
ATOM 1576 O O . SER A 1 199 ? 21.471 1.570 -12.215 1.00 94.25 199 SER A O 1
ATOM 1578 N N . PRO A 1 200 ? 23.235 0.330 -12.827 1.00 96.56 200 PRO A N 1
ATOM 1579 C CA . PRO A 1 200 ? 23.565 1.191 -13.966 1.00 96.56 200 PRO A CA 1
ATOM 1580 C C . PRO A 1 200 ? 22.397 1.365 -14.948 1.00 96.56 200 PRO A C 1
ATOM 1582 O O . PRO A 1 200 ? 22.157 2.469 -15.437 1.00 96.56 200 PRO A O 1
ATOM 1585 N N . ALA A 1 201 ? 21.623 0.296 -15.176 1.00 93.12 201 ALA A N 1
ATOM 1586 C CA . ALA A 1 201 ? 20.422 0.333 -16.004 1.00 93.12 201 ALA A CA 1
ATOM 1587 C C . ALA A 1 201 ? 19.351 1.268 -15.419 1.00 93.12 201 ALA A C 1
ATOM 1589 O O . ALA A 1 201 ? 18.821 2.108 -16.146 1.00 93.12 201 ALA A O 1
ATOM 1590 N N . TYR A 1 202 ? 19.090 1.181 -14.107 1.00 94.69 202 TYR A N 1
ATOM 1591 C CA . TYR A 1 202 ? 18.179 2.097 -13.415 1.00 94.69 202 TYR A CA 1
ATOM 1592 C C . TYR A 1 202 ? 18.640 3.549 -13.557 1.00 94.69 202 TYR A C 1
ATOM 1594 O O . TYR A 1 202 ? 17.856 4.399 -13.964 1.00 94.69 202 TYR A O 1
ATOM 1602 N N . LYS A 1 203 ? 19.915 3.845 -13.267 1.00 96.06 203 LYS A N 1
ATOM 1603 C CA . LYS A 1 203 ? 20.449 5.217 -13.327 1.00 96.06 203 LYS A CA 1
ATOM 1604 C C . LYS A 1 203 ? 20.306 5.813 -14.727 1.00 96.06 203 LYS A C 1
ATOM 1606 O O . LYS A 1 203 ? 19.833 6.938 -14.863 1.00 96.06 203 LYS A O 1
ATOM 1611 N N . LYS A 1 204 ? 20.654 5.045 -15.766 1.00 96.12 204 LYS A N 1
ATOM 1612 C CA . LYS A 1 204 ? 20.495 5.460 -17.167 1.00 96.12 204 LYS A CA 1
ATOM 1613 C C . LYS A 1 204 ? 19.033 5.766 -17.498 1.00 96.12 204 LYS A C 1
ATOM 1615 O O . LYS A 1 204 ? 18.742 6.837 -18.022 1.00 96.12 204 LYS A O 1
ATOM 1620 N N . ALA A 1 205 ? 18.127 4.852 -17.154 1.00 95.00 205 ALA A N 1
ATOM 1621 C CA . ALA A 1 205 ? 16.696 5.006 -17.395 1.00 95.00 205 ALA A CA 1
ATOM 1622 C C . ALA A 1 205 ? 16.099 6.199 -16.626 1.00 95.00 205 ALA A C 1
ATOM 1624 O O . ALA A 1 205 ? 15.292 6.952 -17.162 1.00 95.00 205 ALA A O 1
ATOM 1625 N N . TYR A 1 206 ? 16.536 6.422 -15.387 1.00 95.56 206 TYR A N 1
ATOM 1626 C CA . TYR A 1 206 ? 16.088 7.544 -14.570 1.00 95.56 206 TYR A CA 1
ATOM 1627 C C . TYR A 1 206 ? 16.506 8.891 -15.174 1.00 95.56 206 TYR A C 1
ATOM 1629 O O . TYR A 1 206 ? 15.692 9.806 -15.269 1.00 95.56 206 TYR A O 1
ATOM 1637 N N . VAL A 1 207 ? 17.747 9.000 -15.660 1.00 95.88 207 VAL A N 1
ATOM 1638 C CA . VAL A 1 207 ? 18.224 10.199 -16.370 1.00 95.88 207 VAL A CA 1
ATOM 1639 C C . VAL A 1 207 ? 17.460 10.411 -17.679 1.00 95.88 207 VAL A C 1
ATOM 1641 O O . VAL A 1 207 ? 17.063 11.537 -17.969 1.00 95.88 207 VAL A O 1
ATOM 1644 N N . GLU A 1 208 ? 17.209 9.353 -18.457 1.00 95.12 208 GLU A N 1
ATOM 1645 C CA . GLU A 1 208 ? 16.383 9.433 -19.674 1.00 95.12 208 GLU A CA 1
ATOM 1646 C C . GLU A 1 208 ? 14.971 9.946 -19.357 1.00 95.12 208 GLU A C 1
ATOM 1648 O O . GLU A 1 208 ? 14.459 10.824 -20.055 1.00 95.12 208 GLU A O 1
ATOM 1653 N N . LYS A 1 209 ? 14.365 9.472 -18.261 1.00 93.50 209 LYS A N 1
ATOM 1654 C CA . LYS A 1 209 ? 13.055 9.947 -17.810 1.00 93.50 209 LYS A CA 1
ATOM 1655 C C . LYS A 1 209 ? 13.070 11.444 -17.510 1.00 93.50 209 LYS A C 1
ATOM 1657 O O . LYS A 1 209 ? 12.189 12.153 -17.994 1.00 93.50 209 LYS A O 1
ATOM 1662 N N . TRP A 1 210 ? 14.061 11.922 -16.759 1.00 93.75 210 TRP A N 1
ATOM 1663 C CA . TRP A 1 210 ? 14.211 13.346 -16.450 1.00 93.75 210 TRP A CA 1
ATOM 1664 C C . TRP A 1 210 ? 14.364 14.201 -17.706 1.00 93.75 210 TRP A C 1
ATOM 1666 O O . TRP A 1 210 ? 13.624 15.170 -17.859 1.00 93.75 210 TRP A O 1
ATOM 1676 N N . LYS A 1 211 ? 15.238 13.803 -18.638 1.00 92.88 211 LYS A N 1
ATOM 1677 C CA . LYS A 1 211 ? 15.397 14.501 -19.925 1.00 92.88 211 LYS A CA 1
ATOM 1678 C C . LYS A 1 211 ? 14.074 14.590 -20.684 1.00 92.88 211 LYS A C 1
ATOM 1680 O O . LYS A 1 211 ? 13.655 15.676 -21.052 1.00 92.88 211 LYS A O 1
ATOM 1685 N N . SER A 1 212 ? 13.336 13.479 -20.774 1.00 88.50 212 SER A N 1
ATOM 1686 C CA . SER A 1 212 ? 12.037 13.456 -21.463 1.00 88.50 212 SER A CA 1
ATOM 1687 C C . SER A 1 212 ? 10.982 14.390 -20.856 1.00 88.50 212 SER A C 1
ATOM 1689 O O . SER A 1 212 ? 10.043 14.784 -21.547 1.00 88.50 212 SER A O 1
ATOM 1691 N N . LEU A 1 213 ? 11.086 14.709 -19.561 1.00 86.62 213 LEU A N 1
ATOM 1692 C CA . LEU A 1 213 ? 10.198 15.667 -18.906 1.00 86.62 213 LEU A CA 1
ATOM 1693 C C . LEU A 1 213 ? 10.615 17.104 -19.206 1.00 86.62 213 LEU A C 1
ATOM 1695 O O . LEU A 1 213 ? 9.737 17.915 -19.483 1.00 86.62 213 LEU A O 1
ATOM 1699 N N . ILE A 1 214 ? 11.918 17.390 -19.187 1.00 87.75 214 ILE A N 1
ATOM 1700 C CA . ILE A 1 214 ? 12.478 18.709 -19.515 1.00 87.75 214 ILE A CA 1
ATOM 1701 C C . ILE A 1 214 ? 12.134 19.073 -20.963 1.00 87.75 214 ILE A C 1
ATOM 1703 O O . ILE A 1 214 ? 11.479 20.086 -21.193 1.00 87.75 214 ILE A O 1
ATOM 1707 N N . ASP A 1 215 ? 12.426 18.182 -21.913 1.00 87.00 215 ASP A N 1
ATOM 1708 C CA . ASP A 1 215 ? 12.186 18.423 -23.341 1.00 87.00 215 ASP A CA 1
ATOM 1709 C C . ASP A 1 215 ? 10.702 18.720 -23.635 1.00 87.00 215 ASP A C 1
ATOM 1711 O O . ASP A 1 215 ? 10.367 19.538 -24.488 1.00 87.00 215 ASP A O 1
ATOM 1715 N N . ARG A 1 216 ? 9.773 18.077 -22.908 1.00 81.31 216 ARG A N 1
ATOM 1716 C CA . ARG A 1 216 ? 8.319 18.305 -23.042 1.00 81.31 216 ARG A CA 1
ATOM 1717 C C . ARG A 1 216 ? 7.848 19.647 -22.496 1.00 81.31 216 ARG A C 1
ATOM 1719 O O . ARG A 1 216 ? 6.773 20.096 -22.890 1.00 81.31 216 ARG A O 1
ATOM 1726 N N . VAL A 1 217 ? 8.573 20.215 -21.536 1.00 76.62 217 VAL A N 1
ATOM 1727 C CA . VAL A 1 217 ? 8.289 21.550 -21.002 1.00 76.62 217 VAL A CA 1
ATOM 1728 C C . VAL A 1 217 ? 8.808 22.605 -21.971 1.00 76.62 217 VAL A C 1
ATOM 1730 O O . VAL A 1 217 ? 8.093 23.556 -22.238 1.00 76.62 217 VAL A O 1
ATOM 1733 N N . GLU A 1 218 ? 9.994 22.406 -22.546 1.00 71.50 218 GLU A N 1
ATOM 1734 C CA . GLU A 1 218 ? 10.609 23.357 -23.487 1.00 71.50 218 GLU A CA 1
ATOM 1735 C C . GLU A 1 218 ? 9.921 23.401 -24.863 1.00 71.50 218 GLU A C 1
ATOM 1737 O O . GLU A 1 218 ? 10.026 24.391 -25.579 1.00 71.50 218 GLU A O 1
ATOM 1742 N N . THR A 1 219 ? 9.207 22.337 -25.242 1.00 66.31 219 THR A N 1
ATOM 1743 C CA . THR A 1 219 ? 8.497 22.223 -26.533 1.00 66.31 219 THR A CA 1
ATOM 1744 C C . THR A 1 219 ? 7.008 22.589 -26.473 1.00 66.31 219 THR A C 1
ATOM 1746 O O . THR A 1 219 ? 6.290 22.382 -27.455 1.00 66.31 219 THR A O 1
ATOM 1749 N N . ARG A 1 220 ? 6.524 23.109 -25.341 1.00 53.12 220 ARG A N 1
ATOM 1750 C CA . ARG A 1 220 ? 5.154 23.616 -25.156 1.00 53.12 220 ARG A CA 1
ATOM 1751 C C . ARG A 1 220 ? 5.143 25.125 -24.999 1.00 53.12 220 ARG A C 1
ATOM 1753 O O . ARG A 1 220 ? 4.151 25.711 -25.483 1.00 53.12 220 ARG A O 1
#

Foldseek 3Di:
DVCVVVVHPPDDAPVNPDDQDCVDLQSVPVCCVPAAGPLLFFAFWDKAFDEKEKEAADPCCVVPVFDADPRRIGIDTPDIDTGRAAWFAFLVNHIAGKHFPDQYFYFYDDPRDTDDQGRHGPAQEMEGDRDPRGDPGGDALCCQLVCLLSQLRDDLVRDPDQVVVVRHPDRDNSHCPPHAYPGGGGHDPVVSVVSNDCDPVNVVSNVVVVVVVVVVVVVD

Mean predicted aligned error: 5.91 Å

pLDDT: mean 90.96, std 9.73, range [53.12, 98.69]

Secondary structure (DSSP, 8-state):
-HHHHTT---PPPHHHH----TTSHHHH-HHHHHHB-HHHHHB----EEEEEEEEE-STTHHHHT----TTSEEEEEEEEE-SPPPEEEETTS-EEEEEEEEEEEEEEEETTEEEEEEEEEEEEEEEE---S-B-SPPPPTHHHHT-GGGGT---GGG-S--TTTTT-S-S-TT--TT-EETTEEPPPHHHHHHHH---HHHHHHHHHHHHHHHHHHHT-

Sequence (220 aa):
MKSLAAGQRASKTCQDCHRADPSVLEHRIAAHLEKMECYACHSAWAPQEYGTFILQGSDAQELFELNFNQGGYAKSSYLKKQDAPPLGLNARGKVSPIRPQFILYFSGIGKDRAIGKENQQLAAEWRAFFPHTVRKGAPMCDACHDNPRRFVCEAPESRIYELRKDGFSLDSFWDRSGQKVVNGEFMPLDRVTKMSEKSPAYKKAYVEKWKSLIDRVETR

Radius of gyration: 21.41 Å; Cα contacts (8 Å, |Δi|>4): 371; chains: 1; bounding box: 52×39×60 Å

Solvent-accessible surface area (backbone atoms only — not comparable to full-atom values): 12368 Å² total; per-residue (Å²): 110,71,53,55,78,69,71,42,84,81,74,82,57,72,68,80,80,43,78,82,54,64,87,42,70,68,54,60,38,62,65,50,65,73,42,33,41,74,59,49,45,19,30,61,32,36,87,36,54,48,42,36,36,42,36,38,42,74,67,54,38,87,84,64,78,51,68,56,46,99,84,31,39,26,77,52,67,78,42,77,46,71,46,65,52,34,39,18,23,23,75,83,68,25,35,24,26,25,38,55,73,41,28,30,25,32,30,36,41,50,88,84,36,67,47,80,64,54,46,37,72,78,40,43,33,25,34,49,55,84,58,93,36,68,48,92,64,62,72,63,68,52,66,58,39,69,27,50,53,36,40,35,51,47,54,78,93,74,59,87,61,60,33,51,83,76,55,38,87,45,66,36,93,36,39,56,72,92,45,49,33,81,48,35,36,67,53,55,64,71,58,53,54,61,55,43,52,80,42,72,68,51,52,53,51,52,52,52,51,52,49,60,53,51,56,58,59,77,73,106

Nearest PDB structures (foldseek):
  6y5w-assembly1_A  TM=2.982E-01  e=5.122E+00  Orthohantavirus andesense
  6zjm-assembly1_E  TM=3.122E-01  e=6.610E+00  Orthohantavirus tulaense